Protein AF-A0A318CPH8-F1 (afdb_monomer)

pLDDT: mean 81.76, std 20.99, range [35.94, 98.69]

Nearest PDB structures (foldseek):
  6tsl-assembly1_AAA-2  TM=8.173E-01  e=3.163E-09  Marasmius oreades
  6tsm-assembly1_AAA-2  TM=8.062E-01  e=4.871E-09  Marasmius oreades
  5d61-assembly1_A  TM=7.830E-01  e=3.364E-09  Marasmius oreades
  6tsn-assembly1_AAA-2  TM=7.708E-01  e=4.306E-09  Marasmius oreades
  5mu9-assembly1_A-2  TM=7.830E-01  e=1.307E-08  Marasmius oreades

Structure (mmCIF, N/CA/C/O backbone):
data_AF-A0A318CPH8-F1
#
_entry.id   AF-A0A318CPH8-F1
#
loop_
_atom_site.group_PDB
_atom_site.id
_atom_site.type_symbol
_atom_site.label_atom_id
_atom_site.label_alt_id
_atom_site.label_comp_id
_atom_site.label_asym_id
_atom_site.label_entity_id
_atom_site.label_seq_id
_atom_site.pdbx_PDB_ins_code
_atom_site.Cartn_x
_atom_site.Cartn_y
_atom_site.Cartn_z
_atom_site.occupancy
_atom_site.B_iso_or_equiv
_atom_site.auth_seq_id
_atom_site.auth_comp_id
_atom_site.auth_asym_id
_atom_site.auth_atom_id
_atom_site.pdbx_PDB_model_num
ATOM 1 N N . MET A 1 1 ? 16.062 -58.816 35.565 1.00 40.16 1 MET A N 1
ATOM 2 C CA . MET A 1 1 ? 14.886 -57.955 35.322 1.00 40.16 1 MET A CA 1
ATOM 3 C C . MET A 1 1 ? 15.359 -56.512 35.365 1.00 40.16 1 MET A C 1
ATOM 5 O O . MET A 1 1 ? 15.573 -55.995 36.450 1.00 40.16 1 MET A O 1
ATOM 9 N N . GLY A 1 2 ? 15.644 -55.918 34.206 1.00 38.00 2 GLY A N 1
ATOM 10 C CA . GLY A 1 2 ? 16.004 -54.504 34.090 1.00 38.00 2 GLY A CA 1
ATOM 11 C C . GLY A 1 2 ? 14.856 -53.770 33.411 1.00 38.00 2 GLY A C 1
ATOM 12 O O . GLY A 1 2 ? 14.440 -54.177 32.331 1.00 38.00 2 GLY A O 1
ATOM 13 N N . ILE A 1 3 ? 14.311 -52.753 34.073 1.00 42.25 3 ILE A N 1
ATOM 14 C CA . ILE A 1 3 ? 13.263 -51.887 33.530 1.00 42.25 3 ILE A CA 1
ATOM 15 C C . ILE A 1 3 ? 13.966 -50.790 32.733 1.00 42.25 3 ILE A C 1
ATOM 17 O O . ILE A 1 3 ? 14.726 -50.006 33.297 1.00 42.25 3 ILE A O 1
ATOM 21 N N . THR A 1 4 ? 13.743 -50.755 31.423 1.00 37.50 4 THR A N 1
ATOM 22 C CA . THR A 1 4 ? 14.185 -49.663 30.550 1.00 37.50 4 THR A CA 1
ATOM 23 C C . THR A 1 4 ? 13.045 -48.656 30.450 1.00 37.50 4 THR A C 1
ATOM 25 O O . THR A 1 4 ? 11.956 -48.998 29.994 1.00 37.50 4 THR A O 1
ATOM 28 N N . ILE A 1 5 ? 13.278 -47.427 30.907 1.00 47.94 5 ILE A N 1
ATOM 29 C CA . ILE A 1 5 ? 12.357 -46.304 30.706 1.00 47.94 5 ILE A CA 1
ATOM 30 C C . ILE A 1 5 ? 12.687 -45.705 29.329 1.00 47.94 5 ILE A C 1
ATOM 32 O O . ILE A 1 5 ? 13.843 -45.327 29.124 1.00 47.94 5 ILE A O 1
ATOM 36 N N . PRO A 1 6 ? 11.741 -45.609 28.378 1.00 43.62 6 PRO A N 1
ATOM 37 C CA . PRO A 1 6 ? 11.983 -44.896 27.134 1.00 43.62 6 PRO A CA 1
ATOM 38 C C . PRO A 1 6 ? 12.004 -43.396 27.435 1.00 43.62 6 PRO A C 1
ATOM 40 O O . PRO A 1 6 ? 10.997 -42.828 27.856 1.00 43.62 6 PRO A O 1
ATOM 43 N N . GLY A 1 7 ? 13.160 -42.764 27.233 1.00 43.22 7 GLY A N 1
ATOM 44 C CA . GLY A 1 7 ? 13.257 -41.312 27.167 1.00 43.22 7 GLY A CA 1
ATOM 45 C C . GLY A 1 7 ? 12.422 -40.817 25.991 1.00 43.22 7 GLY A C 1
ATOM 46 O O . GLY A 1 7 ? 12.658 -41.203 24.848 1.00 43.22 7 GLY A O 1
ATOM 47 N N . SER A 1 8 ? 11.417 -39.998 26.285 1.00 48.25 8 SER A N 1
ATOM 48 C CA . SER A 1 8 ? 10.643 -39.256 25.300 1.00 48.25 8 SER A CA 1
ATOM 49 C C . SER A 1 8 ? 11.530 -38.168 24.703 1.00 48.25 8 SER A C 1
ATOM 51 O O . SER A 1 8 ? 11.545 -37.035 25.182 1.00 48.25 8 SER A O 1
ATOM 53 N N . ASP A 1 9 ? 12.279 -38.520 23.665 1.00 48.06 9 ASP A N 1
ATOM 54 C CA . ASP A 1 9 ? 12.999 -37.567 22.823 1.00 48.06 9 ASP A CA 1
ATOM 55 C C . ASP A 1 9 ? 12.022 -36.915 21.825 1.00 48.06 9 ASP A C 1
ATOM 57 O O . ASP A 1 9 ? 12.205 -36.926 20.612 1.00 48.06 9 ASP A O 1
ATOM 61 N N . ASP A 1 10 ? 10.927 -36.364 22.365 1.00 46.47 10 ASP A N 1
ATOM 62 C CA . ASP A 1 10 ? 9.975 -35.493 21.661 1.00 46.47 10 ASP A CA 1
ATOM 63 C C . ASP A 1 10 ? 10.518 -34.052 21.639 1.00 46.47 10 ASP A C 1
ATOM 65 O O . ASP A 1 10 ? 9.796 -33.058 21.733 1.00 46.47 10 ASP A O 1
ATOM 69 N N . SER A 1 11 ? 11.844 -33.938 21.512 1.00 43.16 11 SER A N 1
ATOM 70 C CA . SER A 1 11 ? 12.520 -32.750 21.024 1.00 43.16 11 SER A CA 1
ATOM 71 C C . SER A 1 11 ? 12.252 -32.694 19.523 1.00 43.16 11 SER A C 1
ATOM 73 O O . SER A 1 11 ? 13.087 -33.022 18.681 1.00 43.16 11 SER A O 1
ATOM 75 N N . ARG A 1 12 ? 11.003 -32.341 19.185 1.00 47.44 12 ARG A N 1
ATOM 76 C CA . ARG A 1 12 ? 10.571 -31.969 17.840 1.00 47.44 12 ARG A CA 1
ATOM 77 C C . ARG A 1 12 ? 11.673 -31.129 17.219 1.00 47.44 12 ARG A C 1
ATOM 79 O O . ARG A 1 12 ? 11.818 -29.952 17.541 1.00 47.44 12 ARG A O 1
ATOM 86 N N . ARG A 1 13 ? 12.442 -31.772 16.339 1.00 47.66 13 ARG A N 1
ATOM 87 C CA . ARG A 1 13 ? 13.280 -31.139 15.335 1.00 47.66 13 ARG A CA 1
ATOM 88 C C . ARG A 1 13 ? 12.365 -30.181 14.588 1.00 47.66 13 ARG A C 1
ATOM 90 O O . ARG A 1 13 ? 11.707 -30.564 13.625 1.00 47.66 13 ARG A O 1
ATOM 97 N N . MET A 1 14 ? 12.296 -28.943 15.062 1.00 45.16 14 MET A N 1
ATOM 98 C CA . MET A 1 14 ? 12.085 -27.812 14.186 1.00 45.16 14 MET A CA 1
ATOM 99 C C . MET A 1 14 ? 13.285 -27.885 13.256 1.00 45.16 14 MET A C 1
ATOM 101 O O . MET A 1 14 ? 14.389 -27.499 13.626 1.00 45.16 14 MET A O 1
ATOM 105 N N . MET A 1 15 ? 13.110 -28.564 12.121 1.00 47.41 15 MET A N 1
ATOM 106 C CA . MET A 1 15 ? 14.025 -28.397 11.010 1.00 47.41 15 MET A CA 1
ATOM 107 C C . MET A 1 15 ? 14.016 -26.898 10.760 1.00 47.41 15 MET A C 1
ATOM 109 O O . MET A 1 15 ? 12.981 -26.349 10.385 1.00 47.41 15 MET A O 1
ATOM 113 N N . GLU A 1 16 ? 15.115 -26.238 11.112 1.00 52.62 16 GLU A N 1
ATOM 114 C CA . GLU A 1 16 ? 15.390 -24.882 10.675 1.00 52.62 16 GLU A CA 1
ATOM 115 C C . GLU A 1 16 ? 15.327 -24.954 9.150 1.00 52.62 16 GLU A C 1
ATOM 117 O O . GLU A 1 16 ? 16.231 -25.486 8.508 1.00 52.62 16 GLU A O 1
ATOM 122 N N . GLU A 1 17 ? 14.186 -24.569 8.571 1.00 53.69 17 GLU A N 1
ATOM 123 C CA . GLU A 1 17 ? 14.088 -24.415 7.129 1.00 53.69 17 GLU A CA 1
ATOM 124 C C . GLU A 1 17 ? 15.110 -23.343 6.770 1.00 53.69 17 GLU A C 1
ATOM 126 O O . GLU A 1 17 ? 14.954 -22.174 7.131 1.00 53.69 17 GLU A O 1
ATOM 131 N N . GLU A 1 18 ? 16.207 -23.769 6.141 1.00 46.84 18 GLU A N 1
ATOM 132 C CA . GLU A 1 18 ? 17.256 -22.867 5.692 1.00 46.84 18 GLU A CA 1
ATOM 133 C C . GLU A 1 18 ? 16.620 -21.731 4.887 1.00 46.84 18 GLU A C 1
ATOM 135 O O . GLU A 1 18 ? 15.760 -21.955 4.027 1.00 46.84 18 GLU A O 1
ATOM 140 N N . ALA A 1 19 ? 17.033 -20.498 5.183 1.00 40.12 19 ALA A N 1
ATOM 141 C CA . ALA A 1 19 ? 16.510 -19.320 4.514 1.00 40.12 19 ALA A CA 1
ATOM 142 C C . ALA A 1 19 ? 16.684 -19.465 2.994 1.00 40.12 19 ALA A C 1
ATOM 144 O O . ALA A 1 19 ? 17.796 -19.472 2.463 1.00 40.12 19 ALA A O 1
ATOM 145 N N . LYS A 1 20 ? 15.566 -19.586 2.275 1.00 47.75 20 LYS A N 1
ATOM 146 C CA . LYS A 1 20 ? 15.581 -19.741 0.823 1.00 47.75 20 LYS A CA 1
ATOM 147 C C . LYS A 1 20 ? 15.713 -18.373 0.162 1.00 47.75 20 LYS A C 1
ATOM 149 O O . LYS A 1 20 ? 14.723 -17.674 -0.044 1.00 47.75 20 LYS A O 1
ATOM 154 N N . VAL A 1 21 ? 16.937 -18.000 -0.202 1.00 42.06 21 VAL A N 1
ATOM 155 C CA . VAL A 1 21 ? 17.200 -16.786 -0.985 1.00 42.06 21 VAL A CA 1
ATOM 156 C C . VAL A 1 21 ? 16.918 -17.077 -2.460 1.00 42.06 21 VAL A C 1
ATOM 158 O O . VAL A 1 21 ? 17.623 -17.854 -3.101 1.00 42.06 21 VAL A O 1
ATOM 161 N N . ILE A 1 22 ? 15.862 -16.475 -3.010 1.00 50.66 22 ILE A N 1
ATOM 162 C CA . ILE A 1 22 ? 15.524 -16.566 -4.437 1.00 50.66 22 ILE A CA 1
ATOM 163 C C . ILE A 1 22 ? 15.933 -15.251 -5.103 1.00 50.66 22 ILE A C 1
ATOM 165 O O . ILE A 1 22 ? 15.226 -14.255 -4.985 1.00 50.66 22 ILE A O 1
ATOM 169 N N . ILE A 1 23 ? 17.057 -15.252 -5.825 1.00 42.00 23 ILE A N 1
ATOM 170 C CA . ILE A 1 23 ? 17.510 -14.101 -6.618 1.00 42.00 23 ILE A CA 1
ATOM 171 C C . ILE A 1 23 ? 16.906 -14.228 -8.020 1.00 42.00 23 ILE A C 1
ATOM 173 O O . ILE A 1 23 ? 17.276 -15.118 -8.786 1.00 42.00 23 ILE A O 1
ATOM 177 N N . ARG A 1 24 ? 15.938 -13.368 -8.355 1.00 40.91 24 ARG A N 1
ATOM 178 C CA . ARG A 1 24 ? 15.411 -13.241 -9.722 1.00 40.91 24 ARG A CA 1
ATOM 179 C C . ARG A 1 24 ? 16.132 -12.098 -10.427 1.00 40.91 24 ARG A C 1
ATOM 181 O O . ARG A 1 24 ? 15.975 -10.948 -10.041 1.00 40.91 24 ARG A O 1
ATOM 188 N N . ASP A 1 25 ? 16.881 -12.425 -11.473 1.00 37.09 25 ASP A N 1
ATOM 189 C CA . ASP A 1 25 ? 17.531 -11.442 -12.340 1.00 37.09 25 ASP A CA 1
ATOM 190 C C . ASP A 1 25 ? 16.459 -10.742 -13.200 1.00 37.09 25 ASP A C 1
ATOM 192 O O . ASP A 1 25 ? 15.875 -11.352 -14.101 1.00 37.09 25 ASP A O 1
ATOM 196 N N . ARG A 1 26 ? 16.120 -9.486 -12.880 1.00 47.84 26 ARG A N 1
ATOM 197 C CA . ARG A 1 26 ? 15.231 -8.652 -13.703 1.00 47.84 26 ARG A CA 1
ATOM 198 C C . ARG A 1 26 ? 16.053 -7.639 -14.483 1.00 47.84 26 ARG A C 1
ATOM 200 O O . ARG A 1 26 ? 16.538 -6.662 -13.929 1.00 47.84 26 ARG A O 1
ATOM 207 N N . ARG A 1 27 ? 16.122 -7.828 -15.800 1.00 35.94 27 ARG A N 1
ATOM 208 C CA . ARG A 1 27 ? 16.434 -6.755 -16.750 1.00 35.94 27 ARG A CA 1
ATOM 209 C C . ARG A 1 27 ? 15.118 -6.237 -17.325 1.00 35.94 27 ARG A C 1
ATOM 211 O O 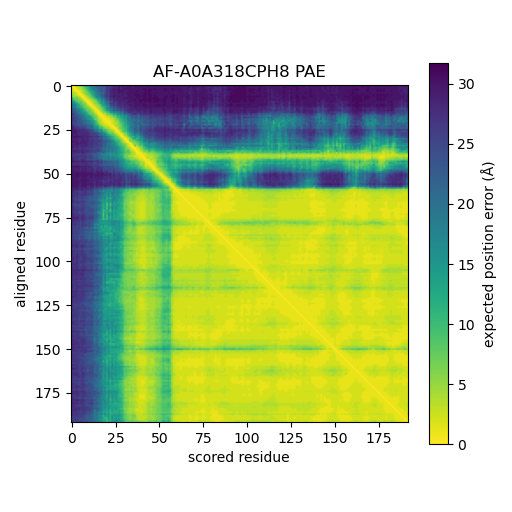. ARG A 1 27 ? 14.471 -6.966 -18.070 1.00 35.94 27 ARG A O 1
ATOM 218 N N . GLY A 1 28 ? 14.723 -5.004 -17.010 1.00 38.25 28 GLY A N 1
ATOM 219 C CA . GLY A 1 28 ? 13.586 -4.367 -17.680 1.00 38.25 28 GLY A CA 1
ATOM 220 C C . GLY A 1 28 ? 13.118 -3.058 -17.045 1.00 38.25 28 GLY A C 1
ATOM 221 O O . GLY A 1 28 ? 12.819 -3.048 -15.864 1.00 38.25 28 GLY A O 1
ATOM 222 N N . SER A 1 29 ? 13.061 -2.012 -17.883 1.00 39.16 29 SER A N 1
ATOM 223 C CA . SER A 1 29 ? 12.259 -0.771 -17.833 1.00 39.16 29 SER A CA 1
ATOM 224 C C . SER A 1 29 ? 11.975 -0.096 -16.479 1.00 39.16 29 SER A C 1
ATOM 226 O O . SER A 1 29 ? 11.309 -0.648 -15.614 1.00 39.16 29 SER A O 1
ATOM 228 N N . THR A 1 30 ? 12.353 1.183 -16.385 1.00 41.78 30 THR A N 1
ATOM 229 C CA . THR A 1 30 ? 12.055 2.125 -15.287 1.00 41.78 30 THR A CA 1
ATOM 230 C C . THR A 1 30 ? 10.614 2.646 -15.274 1.00 41.78 30 THR A C 1
ATOM 232 O O . THR A 1 30 ? 10.242 3.393 -14.377 1.00 41.78 30 THR A O 1
ATOM 235 N N . ALA A 1 31 ? 9.806 2.320 -16.283 1.00 46.75 31 ALA A N 1
ATOM 236 C CA . ALA A 1 31 ? 8.372 2.565 -16.230 1.00 46.75 31 ALA A CA 1
ATOM 237 C C . ALA A 1 31 ? 7.726 1.395 -15.495 1.00 46.75 31 ALA A C 1
ATOM 239 O O . ALA A 1 31 ? 7.930 0.250 -15.906 1.00 46.75 31 ALA A O 1
ATOM 240 N N . ILE A 1 32 ? 6.941 1.680 -14.452 1.00 52.59 32 ILE A N 1
ATOM 241 C CA . ILE A 1 32 ? 6.065 0.687 -13.829 1.00 52.59 32 ILE A CA 1
ATOM 242 C C . ILE A 1 32 ? 5.305 0.002 -14.976 1.00 52.59 32 ILE A C 1
ATOM 244 O O . ILE A 1 32 ? 4.582 0.684 -15.706 1.00 52.59 32 ILE A O 1
ATOM 248 N N . PRO A 1 33 ? 5.436 -1.318 -15.177 1.00 55.78 33 PRO A N 1
ATOM 249 C CA . PRO A 1 33 ? 4.700 -2.043 -16.213 1.00 55.78 33 PRO A CA 1
ATOM 250 C C . PRO A 1 33 ? 3.213 -2.204 -15.844 1.00 55.78 33 PRO A C 1
ATOM 252 O O . PRO A 1 33 ? 2.545 -3.132 -16.282 1.00 55.78 33 PRO A O 1
ATOM 255 N N . MET A 1 34 ? 2.674 -1.308 -15.015 1.00 59.25 34 MET A N 1
ATOM 256 C CA . MET A 1 34 ? 1.246 -1.183 -14.802 1.00 59.25 34 MET A CA 1
ATOM 257 C C . MET A 1 34 ? 0.682 -0.493 -16.034 1.00 59.25 34 MET A C 1
ATOM 259 O O . MET A 1 34 ? 0.719 0.732 -16.161 1.00 59.25 34 MET A O 1
ATOM 263 N N . GLN A 1 35 ? 0.172 -1.286 -16.973 1.00 58.31 35 GLN A N 1
ATOM 264 C CA . GLN A 1 35 ? -0.650 -0.730 -18.035 1.00 58.31 35 GLN A CA 1
ATOM 265 C C . GLN A 1 35 ? -1.837 -0.030 -17.367 1.00 58.31 35 GLN A C 1
ATOM 267 O O . GLN A 1 35 ? -2.555 -0.654 -16.590 1.00 58.31 35 GLN A O 1
ATOM 272 N N . ALA A 1 36 ? -2.054 1.257 -17.647 1.00 60.16 36 ALA A N 1
ATOM 273 C CA . ALA A 1 36 ? -3.132 2.038 -17.026 1.00 60.16 36 ALA A CA 1
ATOM 274 C C . ALA A 1 36 ? -4.527 1.388 -17.186 1.00 60.16 36 ALA A C 1
ATOM 276 O O . ALA A 1 36 ? -5.425 1.648 -16.397 1.00 60.16 36 ALA A O 1
ATOM 277 N N . SER A 1 37 ? -4.700 0.509 -18.180 1.00 63.00 37 SER A N 1
ATOM 278 C CA . SER A 1 37 ? -5.900 -0.305 -18.411 1.00 63.00 37 SER A CA 1
ATOM 279 C C . SER A 1 37 ? -6.152 -1.396 -17.365 1.00 63.00 37 SER A C 1
ATOM 281 O O . SER A 1 37 ? -7.273 -1.891 -17.266 1.00 63.00 37 SER A O 1
ATOM 283 N N . GLU A 1 38 ? -5.138 -1.807 -16.607 1.00 78.50 38 GLU A N 1
ATOM 284 C CA . GLU A 1 38 ? -5.238 -2.870 -15.603 1.00 78.50 38 GLU A CA 1
ATOM 285 C C . GLU A 1 38 ? -5.496 -2.339 -14.194 1.00 78.50 38 GLU A C 1
ATOM 287 O O . GLU A 1 38 ? -5.628 -3.128 -13.257 1.00 78.50 38 GLU A O 1
ATOM 292 N N . VAL A 1 39 ? -5.563 -1.019 -14.037 1.00 82.06 39 VAL A N 1
ATOM 293 C CA . VAL A 1 39 ? -5.546 -0.349 -12.742 1.00 82.06 39 VAL A CA 1
ATOM 294 C C . VAL A 1 39 ? -6.801 0.491 -12.595 1.00 82.06 39 VAL A C 1
ATOM 296 O O . VAL A 1 39 ? -7.063 1.387 -13.392 1.00 82.06 39 VAL A O 1
ATOM 299 N N . GLU A 1 40 ? -7.570 0.224 -11.547 1.00 89.31 40 GLU A N 1
ATOM 300 C CA . GLU A 1 40 ? -8.635 1.128 -11.127 1.00 89.31 40 GLU A CA 1
ATOM 301 C C . GLU A 1 40 ? -8.048 2.100 -10.102 1.00 89.31 40 GLU A C 1
ATOM 303 O O . GLU A 1 40 ? -7.815 1.730 -8.947 1.00 89.31 40 GLU A O 1
ATOM 308 N N . PHE A 1 41 ? -7.757 3.324 -10.544 1.00 89.31 41 PHE A N 1
ATOM 309 C CA . PHE A 1 41 ? -7.267 4.379 -9.664 1.00 89.31 41 PHE A CA 1
ATOM 310 C C . PHE A 1 41 ? -8.345 4.809 -8.671 1.00 89.31 41 PHE A C 1
ATOM 312 O O . PHE A 1 41 ? -9.541 4.827 -8.968 1.00 89.31 41 PHE A O 1
ATOM 319 N N . VAL A 1 42 ? -7.896 5.158 -7.472 1.00 87.31 42 VAL A N 1
ATOM 320 C CA . VAL A 1 42 ? -8.736 5.756 -6.441 1.00 87.31 42 VAL A CA 1
ATOM 321 C C . VAL A 1 42 ? -9.121 7.161 -6.907 1.00 87.31 42 VAL A C 1
ATOM 323 O O . VAL A 1 42 ? -8.260 7.983 -7.198 1.00 87.31 42 VAL A O 1
ATOM 326 N N . ASP A 1 43 ? -10.423 7.419 -6.998 1.00 83.44 43 ASP A N 1
ATOM 327 C CA . ASP A 1 43 ? -10.979 8.713 -7.406 1.00 83.44 43 ASP A CA 1
ATOM 328 C C . ASP A 1 43 ? -10.827 9.750 -6.283 1.00 83.44 43 ASP A C 1
ATOM 330 O O . ASP A 1 43 ? -11.671 9.846 -5.393 1.00 83.44 43 ASP A O 1
ATOM 334 N N . GLU A 1 44 ? -9.722 10.492 -6.307 1.00 70.81 44 GLU A N 1
ATOM 335 C CA . GLU A 1 44 ? -9.303 11.420 -5.249 1.00 70.81 44 GLU A CA 1
ATOM 336 C C . GLU A 1 44 ? -10.368 12.483 -4.918 1.00 70.81 44 GLU A C 1
ATOM 338 O O . GLU A 1 44 ? -10.578 12.812 -3.747 1.00 70.81 44 GLU A O 1
ATOM 343 N N . GLU A 1 45 ? -11.105 12.965 -5.926 1.00 67.75 45 GLU A N 1
ATOM 344 C CA . GLU A 1 45 ? -12.146 13.987 -5.760 1.00 67.75 45 GLU A CA 1
ATOM 345 C C . GLU A 1 45 ? -13.327 13.485 -4.923 1.00 67.75 45 GLU A C 1
ATOM 347 O O . GLU A 1 45 ? -13.956 14.265 -4.207 1.00 67.75 45 GLU A O 1
ATOM 352 N N . LYS A 1 46 ? -13.614 12.179 -4.950 1.00 68.25 46 LYS A N 1
ATOM 353 C CA . LYS A 1 46 ? -14.686 11.597 -4.130 1.00 68.25 46 LYS A CA 1
ATOM 354 C C . LYS A 1 46 ? -14.320 11.501 -2.652 1.00 68.25 46 LYS A C 1
ATOM 356 O O . LYS A 1 46 ? -15.219 11.556 -1.819 1.00 68.25 46 LYS A O 1
ATOM 361 N N . PHE A 1 47 ? -13.035 11.387 -2.316 1.00 64.75 47 PHE A N 1
ATOM 362 C CA . PHE A 1 47 ? -12.585 11.196 -0.930 1.00 64.75 47 PHE A CA 1
ATOM 363 C C . PHE A 1 47 ? -12.255 12.508 -0.214 1.00 64.75 47 PHE A C 1
ATOM 365 O O . PHE A 1 47 ? -12.330 12.566 1.011 1.00 64.75 47 PHE A O 1
ATOM 372 N N . ALA A 1 48 ? -11.952 13.576 -0.958 1.00 58.88 48 ALA A N 1
ATOM 373 C CA . ALA A 1 48 ? -11.744 14.909 -0.393 1.00 58.88 48 ALA A CA 1
ATOM 374 C C . ALA A 1 48 ? -13.020 15.508 0.242 1.00 58.88 48 ALA A C 1
ATOM 376 O O . ALA A 1 48 ? -12.926 16.429 1.049 1.00 58.88 48 ALA A O 1
ATOM 377 N N . VAL A 1 49 ? -14.204 14.992 -0.114 1.00 55.03 49 VAL A N 1
ATOM 378 C CA . VAL A 1 49 ? -15.512 15.534 0.301 1.00 55.03 49 VAL A CA 1
ATOM 379 C C . VAL A 1 49 ? -16.079 14.843 1.552 1.00 55.03 49 VAL A C 1
ATOM 381 O O . VAL A 1 49 ? -16.924 15.425 2.226 1.00 55.03 49 VAL A O 1
ATOM 384 N N . GLU A 1 50 ? -15.591 13.657 1.937 1.00 56.31 50 G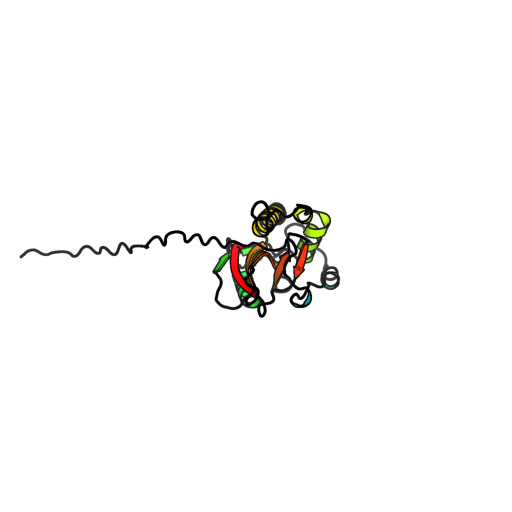LU A N 1
ATOM 385 C CA . GLU A 1 50 ? -16.036 12.931 3.148 1.00 56.31 50 GLU A CA 1
ATOM 386 C C . GLU A 1 50 ? -15.416 13.480 4.459 1.00 56.31 50 GLU A C 1
ATOM 388 O O . GLU A 1 50 ? -15.203 12.748 5.428 1.00 56.31 50 GLU A O 1
ATOM 393 N N . GLU A 1 51 ? -15.124 14.783 4.513 1.00 54.81 51 GLU A N 1
ATOM 394 C CA . GLU A 1 51 ? -14.752 15.483 5.745 1.00 54.81 51 GLU A CA 1
ATOM 395 C C . GLU A 1 51 ? -16.009 15.704 6.612 1.00 54.81 51 GLU A C 1
ATOM 397 O O . GLU A 1 51 ? -16.700 16.716 6.501 1.00 54.81 51 GLU A O 1
ATOM 402 N N . GLU A 1 52 ? -16.302 14.774 7.525 1.00 50.09 52 GLU A N 1
ATOM 403 C CA . GLU A 1 52 ? -17.111 15.092 8.706 1.00 50.09 52 GLU A CA 1
ATOM 404 C C . GLU A 1 52 ? -16.206 15.427 9.899 1.00 50.09 52 GLU A C 1
ATOM 406 O O . GLU A 1 52 ? -15.610 14.573 10.549 1.00 50.09 52 GLU A O 1
ATOM 411 N N . VAL A 1 53 ? -16.104 16.736 10.142 1.00 45.47 53 VAL A N 1
ATOM 412 C CA . VAL A 1 53 ? -16.262 17.402 11.442 1.00 45.47 53 VAL A CA 1
ATOM 413 C C . VAL A 1 53 ? -15.716 16.655 12.672 1.00 45.47 53 VAL A C 1
ATOM 415 O O . VAL A 1 53 ? -16.384 15.834 13.292 1.00 45.47 53 VAL A O 1
ATOM 418 N N . GLY A 1 54 ? -14.572 17.136 13.165 1.00 44.19 54 GLY A N 1
ATOM 419 C CA . GLY A 1 54 ? -14.388 17.294 14.610 1.00 44.19 54 GLY A CA 1
ATOM 420 C C . GLY A 1 54 ? -13.883 16.087 15.395 1.00 44.19 54 GLY A C 1
ATOM 421 O O . GLY A 1 54 ? -14.292 15.916 16.542 1.00 44.19 54 GLY A O 1
ATOM 422 N N . LEU A 1 55 ? -12.944 15.305 14.861 1.00 43.06 55 LEU A N 1
ATOM 423 C CA . LEU A 1 55 ? -12.109 14.480 15.735 1.00 43.06 55 LEU A CA 1
ATOM 424 C C . LEU A 1 55 ? -10.942 15.333 16.260 1.00 43.06 55 LEU A C 1
ATOM 426 O O . LEU A 1 55 ? -10.113 15.786 15.467 1.00 43.06 55 LEU A O 1
ATOM 430 N N . PRO A 1 56 ? -10.858 15.606 17.577 1.00 39.44 56 PRO A N 1
ATOM 431 C CA . PRO A 1 56 ? -9.669 16.226 18.137 1.00 39.44 56 PRO A CA 1
ATOM 432 C C . PRO A 1 56 ? -8.475 15.298 17.892 1.00 39.44 56 PRO A C 1
ATOM 434 O O . PRO A 1 56 ? -8.618 14.073 17.892 1.00 39.44 56 PRO A O 1
ATOM 437 N N . TYR A 1 57 ? -7.290 15.875 17.690 1.00 41.16 57 TYR A N 1
ATOM 438 C CA . TYR A 1 57 ? -6.037 15.118 17.673 1.00 41.16 57 TYR A CA 1
ATOM 439 C C . TYR A 1 57 ? -6.024 14.137 18.867 1.00 41.16 57 TYR A C 1
ATOM 441 O O . TYR A 1 57 ? -6.146 14.580 20.009 1.00 41.16 57 TYR A O 1
ATOM 449 N N . ALA A 1 58 ? -5.897 12.831 18.573 1.00 53.28 58 ALA A N 1
ATOM 450 C CA . ALA A 1 58 ? -6.072 11.654 19.452 1.00 53.28 58 ALA A CA 1
ATOM 451 C C . ALA A 1 58 ? -7.472 10.979 19.500 1.00 53.28 58 ALA A C 1
ATOM 453 O O . ALA A 1 58 ? -7.748 10.222 20.429 1.00 53.28 58 ALA A O 1
ATOM 454 N N . GLY A 1 59 ? -8.335 11.200 18.498 1.00 70.25 59 GLY A N 1
ATOM 455 C CA . GLY A 1 59 ? -9.669 10.582 18.361 1.00 70.25 59 GLY A CA 1
ATOM 456 C C . GLY A 1 59 ? -9.817 9.484 17.293 1.00 70.25 59 GLY A C 1
ATOM 457 O O . GLY A 1 59 ? -10.945 9.113 16.973 1.00 70.25 59 GLY A O 1
ATOM 458 N N . HIS A 1 60 ? -8.726 8.978 16.708 1.00 86.75 60 HIS A N 1
ATOM 459 C CA . HIS A 1 60 ? -8.793 7.918 15.692 1.00 86.75 60 HIS A CA 1
ATOM 460 C C . HIS A 1 60 ? -9.310 6.595 16.288 1.00 86.75 60 HIS A C 1
ATOM 462 O O . HIS A 1 60 ? -8.910 6.224 17.396 1.00 86.75 60 HIS A O 1
ATOM 468 N N . PRO A 1 61 ? -10.175 5.847 15.578 1.00 91.19 61 PRO A N 1
ATOM 469 C CA . PRO A 1 61 ? -10.669 4.570 16.072 1.00 91.19 61 PRO A CA 1
ATOM 470 C C . PRO A 1 61 ? -9.541 3.539 16.155 1.00 91.19 61 PRO A C 1
ATOM 472 O O . PRO A 1 61 ? -8.658 3.482 15.300 1.00 91.19 61 PRO A O 1
ATOM 475 N N . ASN A 1 62 ? -9.611 2.666 17.159 1.00 94.75 62 ASN A N 1
ATOM 476 C CA . ASN A 1 62 ? -8.771 1.477 17.208 1.00 94.75 62 ASN A CA 1
ATOM 477 C C . ASN A 1 62 ? -9.334 0.411 16.255 1.00 94.75 62 ASN A C 1
ATOM 479 O O . ASN A 1 62 ? -10.478 -0.020 16.407 1.00 94.75 62 ASN A O 1
ATOM 483 N N . VAL A 1 63 ? -8.531 -0.030 15.293 1.00 95.94 63 VAL A N 1
ATOM 484 C CA . VAL A 1 63 ? -8.871 -1.033 14.281 1.00 95.94 63 VAL A CA 1
ATOM 485 C C . VAL A 1 63 ? -8.270 -2.378 14.690 1.00 95.94 63 VAL A C 1
ATOM 487 O O . VAL A 1 63 ? -7.051 -2.535 14.648 1.00 95.94 63 VAL A O 1
ATOM 490 N N . PRO A 1 64 ? -9.079 -3.388 15.044 1.00 97.00 64 PRO A N 1
ATOM 491 C CA . PRO A 1 64 ? -8.570 -4.730 15.315 1.00 97.00 64 PRO A CA 1
ATOM 492 C C . PRO A 1 64 ? -7.861 -5.332 14.095 1.00 97.00 64 PRO A C 1
ATOM 494 O O . PRO A 1 64 ? -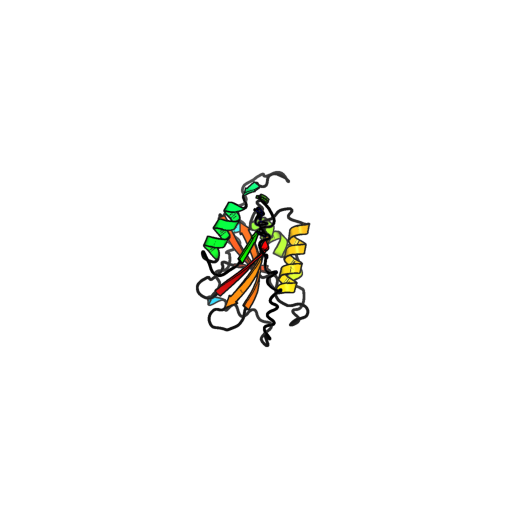8.349 -5.204 12.968 1.00 97.00 64 PRO A O 1
ATOM 497 N N . ASN A 1 65 ? -6.762 -6.061 14.306 1.00 97.31 65 ASN A N 1
ATOM 498 C CA . ASN A 1 65 ? -5.996 -6.661 13.208 1.00 97.31 65 ASN A CA 1
ATOM 499 C C . ASN A 1 65 ? -6.817 -7.634 12.341 1.00 97.31 65 ASN A C 1
ATOM 501 O O . ASN A 1 65 ? -6.529 -7.797 11.158 1.00 97.31 65 ASN A O 1
ATOM 505 N N . ILE A 1 66 ? -7.881 -8.234 12.885 1.00 97.88 66 ILE A N 1
ATOM 506 C CA . ILE A 1 66 ? -8.783 -9.114 12.139 1.00 97.88 66 ILE A CA 1
ATOM 507 C C . ILE A 1 66 ? -9.504 -8.372 11.006 1.00 97.88 66 ILE A C 1
ATOM 509 O O . ILE A 1 66 ? -9.746 -8.962 9.954 1.00 97.88 66 ILE A O 1
ATOM 513 N N . ASN A 1 67 ? -9.786 -7.076 11.171 1.00 97.94 67 ASN A N 1
ATOM 514 C CA . ASN A 1 67 ? -10.389 -6.258 10.118 1.00 97.94 67 ASN A CA 1
ATOM 515 C C . ASN A 1 67 ? -9.395 -6.066 8.969 1.00 97.94 67 ASN A C 1
ATOM 517 O O . ASN A 1 67 ? -9.732 -6.317 7.813 1.00 97.94 67 ASN A O 1
ATOM 521 N N . VAL A 1 68 ? -8.145 -5.737 9.306 1.00 98.31 68 VAL A N 1
ATOM 522 C CA . VAL A 1 68 ? -7.045 -5.610 8.341 1.00 98.31 68 VAL A CA 1
ATOM 523 C C . VAL A 1 68 ? -6.818 -6.940 7.613 1.00 98.31 68 VAL A C 1
ATOM 525 O O . VAL A 1 68 ? -6.804 -6.983 6.385 1.00 98.31 68 VAL A O 1
ATOM 528 N N . ALA A 1 69 ? -6.749 -8.056 8.344 1.00 98.31 69 ALA A N 1
ATOM 529 C CA . ALA A 1 69 ? -6.584 -9.392 7.773 1.00 98.31 69 ALA A CA 1
ATOM 530 C C . ALA A 1 69 ? -7.718 -9.767 6.802 1.00 98.31 69 ALA A C 1
ATOM 532 O O . ALA A 1 69 ? -7.469 -10.347 5.741 1.00 98.31 69 ALA A O 1
ATOM 533 N N . ASN A 1 70 ? -8.965 -9.440 7.147 1.00 98.25 70 ASN A N 1
ATOM 534 C CA . ASN A 1 70 ? -10.120 -9.693 6.288 1.00 98.25 70 ASN A CA 1
ATOM 535 C C . ASN A 1 70 ? -10.092 -8.821 5.027 1.00 98.25 70 ASN A C 1
ATOM 537 O O . ASN A 1 70 ? -10.391 -9.321 3.942 1.00 98.25 70 ASN A O 1
ATOM 541 N N . ALA A 1 71 ? -9.672 -7.560 5.139 1.00 98.19 71 ALA A N 1
ATOM 542 C CA . ALA A 1 71 ? -9.507 -6.676 3.992 1.00 98.19 71 ALA A CA 1
ATOM 543 C C . ALA A 1 71 ? -8.386 -7.148 3.050 1.00 98.19 71 ALA A C 1
ATOM 545 O O . ALA A 1 71 ? -8.583 -7.160 1.835 1.00 98.19 71 ALA A O 1
ATOM 546 N N . ILE A 1 72 ? -7.253 -7.621 3.587 1.00 98.31 72 ILE A N 1
ATOM 547 C CA . ILE A 1 72 ? -6.168 -8.245 2.805 1.00 98.31 72 ILE A CA 1
ATOM 548 C C . ILE A 1 72 ? -6.705 -9.449 2.020 1.00 98.31 72 ILE A C 1
ATOM 550 O O . ILE A 1 72 ? -6.483 -9.546 0.814 1.00 98.31 72 ILE A O 1
ATOM 554 N N . LYS A 1 73 ? -7.461 -10.344 2.672 1.00 97.88 73 LYS A N 1
ATOM 555 C CA . LYS A 1 73 ? -8.069 -11.510 2.004 1.00 97.88 73 LYS A CA 1
ATOM 556 C C . LYS A 1 73 ? -9.062 -11.105 0.914 1.00 97.88 73 LYS A C 1
ATOM 558 O O . LYS A 1 73 ? -9.091 -11.703 -0.161 1.00 97.88 73 LYS A O 1
ATOM 563 N N . ALA A 1 74 ? -9.872 -10.080 1.170 1.00 97.50 74 ALA A N 1
ATOM 564 C CA . ALA A 1 74 ? -10.821 -9.566 0.188 1.00 97.50 74 ALA A CA 1
ATOM 565 C C . ALA A 1 74 ? -10.111 -8.978 -1.046 1.00 97.50 74 ALA A C 1
ATOM 567 O O . ALA A 1 74 ? -10.545 -9.226 -2.176 1.00 97.50 74 ALA A O 1
ATOM 568 N N . ALA A 1 75 ? -9.009 -8.250 -0.835 1.00 96.94 75 ALA A N 1
ATOM 569 C CA . ALA A 1 75 ? -8.233 -7.611 -1.893 1.00 96.94 75 ALA A CA 1
ATOM 570 C C . ALA A 1 75 ? -7.422 -8.618 -2.725 1.00 96.94 75 ALA A C 1
ATOM 572 O O . ALA A 1 75 ? -7.484 -8.604 -3.955 1.00 96.94 75 ALA A O 1
ATOM 573 N N . PHE A 1 76 ? -6.692 -9.522 -2.070 1.00 96.56 76 PHE A N 1
ATOM 574 C CA . PHE A 1 76 ? -5.686 -10.363 -2.732 1.00 96.56 76 PHE A CA 1
ATOM 575 C C . PHE A 1 76 ? -6.127 -11.817 -2.950 1.00 96.56 76 PHE A C 1
ATOM 577 O O . PHE A 1 76 ? -5.468 -12.562 -3.677 1.00 96.56 76 PHE A O 1
ATOM 584 N N . GLY A 1 77 ? -7.262 -12.222 -2.375 1.00 94.94 77 GLY A N 1
ATOM 585 C CA . GLY A 1 77 ? -7.756 -13.599 -2.368 1.00 94.94 77 GLY A CA 1
ATOM 586 C C . GLY A 1 77 ? -7.471 -14.318 -1.047 1.00 94.94 77 GLY A C 1
ATOM 587 O O . GLY A 1 77 ? -6.858 -13.776 -0.141 1.00 94.94 77 GLY A O 1
ATOM 588 N N . ASN A 1 78 ? -7.927 -15.566 -0.917 1.00 93.69 78 ASN A N 1
ATOM 589 C CA . ASN A 1 78 ? -7.830 -16.304 0.353 1.00 93.69 78 ASN A CA 1
ATOM 590 C C . ASN A 1 78 ? -6.529 -17.105 0.527 1.00 93.69 78 ASN A C 1
ATOM 592 O O . ASN A 1 78 ? -6.287 -17.633 1.609 1.00 93.69 78 ASN A O 1
ATOM 596 N N . THR A 1 79 ? -5.734 -17.280 -0.533 1.00 92.12 79 THR A N 1
ATOM 597 C CA . THR A 1 79 ? -4.555 -18.162 -0.529 1.00 92.12 79 THR A CA 1
ATOM 598 C C . THR A 1 79 ? -3.470 -17.649 -1.472 1.00 92.12 79 THR A C 1
ATOM 600 O O . THR A 1 79 ? -3.721 -16.801 -2.327 1.00 92.12 79 THR A O 1
ATOM 603 N N . GLY A 1 80 ? -2.269 -18.224 -1.362 1.00 90.38 80 GLY A N 1
ATOM 604 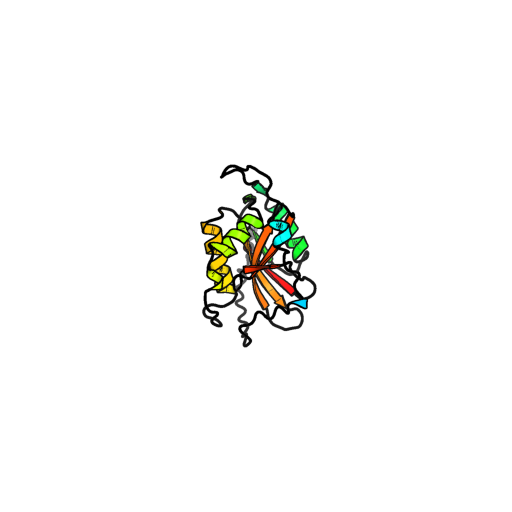C CA . GLY A 1 80 ? -1.213 -18.058 -2.358 1.00 90.38 80 GLY A CA 1
ATOM 605 C C . GLY A 1 80 ? -0.250 -16.898 -2.115 1.00 90.38 80 GLY A C 1
ATOM 606 O O . GLY A 1 80 ? 0.521 -16.618 -3.033 1.00 90.38 80 GLY A O 1
ATOM 607 N N . TYR A 1 81 ? -0.297 -16.300 -0.922 1.00 96.81 81 TYR A N 1
ATOM 608 C CA . TYR A 1 81 ? 0.615 -15.291 -0.378 1.00 96.81 81 TYR A CA 1
ATOM 609 C C . TYR A 1 81 ? 0.792 -15.511 1.135 1.00 96.81 81 TYR A C 1
ATOM 611 O O . TYR A 1 81 ? 0.001 -16.229 1.755 1.00 96.81 81 TYR A O 1
ATOM 619 N N . HIS A 1 82 ? 1.796 -14.864 1.724 1.00 97.56 82 HIS A N 1
ATOM 620 C CA . HIS A 1 82 ? 1.984 -14.785 3.174 1.00 97.56 82 HIS A CA 1
ATOM 621 C C . HIS A 1 82 ? 1.678 -13.367 3.659 1.00 97.56 82 HIS A C 1
ATOM 623 O O . HIS A 1 82 ? 2.091 -12.404 3.017 1.00 97.56 82 HIS A O 1
ATOM 629 N N . ALA A 1 83 ? 0.954 -13.235 4.771 1.00 97.75 83 ALA A N 1
ATOM 630 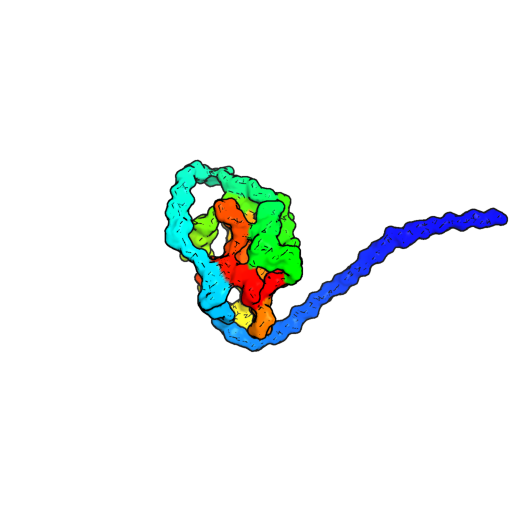C CA . ALA A 1 83 ? 0.687 -11.949 5.406 1.00 97.75 83 ALA A CA 1
ATOM 631 C C . ALA A 1 83 ? 1.175 -11.955 6.852 1.00 97.75 83 ALA A C 1
ATOM 633 O O . ALA A 1 83 ? 0.812 -12.845 7.623 1.00 97.75 83 ALA A O 1
ATOM 634 N N . TYR A 1 84 ? 1.960 -10.941 7.196 1.00 98.31 84 TYR A N 1
ATOM 635 C CA . TYR A 1 84 ? 2.490 -10.702 8.528 1.00 98.31 84 TYR A CA 1
ATOM 636 C C . TYR A 1 84 ? 1.924 -9.376 9.031 1.00 98.31 84 TYR A C 1
ATOM 638 O O . TYR A 1 84 ? 2.077 -8.353 8.371 1.00 98.31 84 TYR A O 1
ATOM 646 N N . LEU A 1 85 ? 1.230 -9.430 10.166 1.00 98.06 85 LEU A N 1
ATOM 647 C CA . LEU A 1 85 ? 0.659 -8.275 10.857 1.00 98.06 85 LEU A CA 1
ATOM 648 C C . LEU A 1 85 ? 1.456 -8.095 12.151 1.00 98.06 85 LEU A C 1
ATOM 650 O O . LEU A 1 85 ? 1.488 -9.026 12.960 1.00 98.06 85 LEU A O 1
ATOM 654 N N . SER A 1 86 ? 2.131 -6.959 12.325 1.00 96.88 86 SER A N 1
ATOM 655 C CA . SER A 1 86 ? 2.990 -6.696 13.487 1.00 96.88 86 SER A CA 1
ATOM 656 C C . SER A 1 86 ? 2.206 -6.537 14.785 1.00 96.88 86 SER A C 1
ATOM 658 O O . SER A 1 86 ? 2.704 -6.901 15.850 1.00 96.88 86 SER A O 1
ATOM 660 N N . ASP A 1 87 ? 0.977 -6.028 14.698 1.00 96.88 87 ASP A N 1
ATOM 661 C CA . ASP A 1 87 ? 0.215 -5.577 15.855 1.00 96.88 87 ASP A CA 1
ATOM 662 C C . ASP A 1 87 ? -1.140 -6.282 15.994 1.00 96.88 87 ASP A C 1
ATOM 664 O O . ASP A 1 87 ? -1.734 -6.821 15.053 1.00 96.88 87 ASP A O 1
ATOM 668 N N . SER A 1 88 ? -1.654 -6.285 17.226 1.00 97.06 88 SER A N 1
ATOM 669 C CA . SER A 1 88 ? -2.999 -6.796 17.529 1.00 97.06 88 SER A CA 1
ATOM 670 C C . SER A 1 88 ? -4.109 -5.815 17.126 1.00 97.06 88 SER A C 1
ATOM 672 O O . SER A 1 88 ? -5.245 -6.226 16.867 1.00 97.06 88 SER A O 1
ATOM 674 N N . SER A 1 89 ? -3.779 -4.526 17.018 1.00 96.75 89 SER A N 1
ATOM 675 C CA . SER A 1 89 ? -4.662 -3.472 16.528 1.00 96.75 89 SER A CA 1
ATOM 676 C C . SER A 1 89 ? -3.867 -2.274 16.003 1.00 96.75 89 SER A C 1
ATOM 678 O O . SER A 1 89 ? -2.693 -2.116 16.323 1.00 96.75 89 SER A O 1
ATOM 680 N N . TYR A 1 90 ? -4.528 -1.436 15.208 1.00 97.44 90 TYR A N 1
ATOM 681 C CA . TYR A 1 90 ? -3.943 -0.313 14.481 1.00 97.44 90 TYR A CA 1
ATOM 682 C C . TYR A 1 90 ? -4.771 0.967 14.674 1.00 97.44 90 TYR A C 1
ATOM 684 O O . TYR A 1 90 ? -5.980 0.913 14.890 1.00 97.44 90 TYR A O 1
ATOM 692 N N . THR A 1 91 ? -4.143 2.130 14.550 1.00 96.12 91 THR A N 1
ATOM 693 C CA . THR A 1 91 ? -4.796 3.443 14.547 1.00 96.12 91 THR A CA 1
ATOM 694 C C . THR A 1 91 ? -5.481 3.682 13.199 1.00 96.12 91 THR A C 1
ATOM 696 O O . THR A 1 91 ? -4.833 3.676 12.151 1.00 96.12 91 THR A O 1
ATOM 699 N N . GLY A 1 92 ? -6.795 3.907 13.206 1.00 94.62 92 GLY A N 1
ATOM 700 C CA . GLY A 1 92 ? -7.589 4.143 12.001 1.00 94.62 92 GLY A CA 1
ATOM 701 C C . GLY A 1 92 ? -7.436 5.561 11.457 1.00 94.62 92 GLY A C 1
ATOM 702 O O . GLY A 1 92 ? -8.298 6.401 11.697 1.00 94.62 92 GLY A O 1
ATOM 703 N N . TYR A 1 93 ? -6.364 5.820 10.711 1.00 93.62 93 TYR A N 1
ATOM 704 C CA . TYR A 1 93 ? -6.232 7.032 9.895 1.00 93.62 93 TYR A CA 1
ATOM 705 C C . TYR A 1 93 ? -7.137 6.965 8.662 1.00 93.62 93 TYR A C 1
ATOM 707 O O . TYR A 1 93 ? -7.500 5.883 8.200 1.00 93.62 93 TYR A O 1
ATOM 715 N N . THR A 1 94 ? -7.548 8.118 8.152 1.00 91.94 94 THR A N 1
ATOM 716 C CA . THR A 1 94 ? -8.387 8.233 6.954 1.00 91.94 94 THR A CA 1
ATOM 717 C C . THR A 1 94 ? -7.548 8.146 5.684 1.00 91.94 94 THR A C 1
ATOM 719 O O . THR A 1 94 ? -6.350 8.438 5.674 1.00 91.94 94 THR A O 1
ATOM 722 N N . LEU A 1 95 ? -8.193 7.775 4.576 1.00 91.56 95 LEU A N 1
ATOM 723 C CA . LEU A 1 95 ? -7.535 7.775 3.269 1.00 91.56 95 LEU A CA 1
ATOM 724 C C . LEU A 1 95 ? -7.132 9.195 2.837 1.00 91.56 95 LEU A C 1
ATOM 726 O O . LEU A 1 95 ? -6.077 9.374 2.238 1.00 91.56 95 LEU A O 1
ATOM 730 N N . ASN A 1 96 ? -7.934 10.203 3.194 1.00 89.94 96 ASN A N 1
ATOM 731 C CA . ASN A 1 96 ? -7.644 11.606 2.903 1.00 89.94 96 ASN A CA 1
ATOM 732 C C . ASN A 1 96 ? -6.412 12.118 3.672 1.00 89.94 96 ASN A C 1
ATOM 734 O O . ASN A 1 96 ? -5.574 12.802 3.093 1.00 89.94 96 ASN A O 1
ATOM 738 N N . GLU A 1 97 ? -6.255 11.765 4.955 1.00 92.00 97 GLU A N 1
ATOM 739 C CA . GLU A 1 97 ? -5.047 12.110 5.724 1.00 92.00 97 GLU A CA 1
ATOM 740 C C . GLU A 1 97 ? -3.782 11.558 5.058 1.00 92.00 97 GLU A C 1
ATOM 742 O O . GLU A 1 97 ? -2.807 12.293 4.885 1.00 92.00 97 GLU A O 1
ATOM 747 N N . LEU A 1 98 ? -3.818 10.287 4.641 1.00 94.44 98 LEU A N 1
ATOM 748 C CA . LEU A 1 98 ? -2.715 9.661 3.919 1.00 94.44 98 LEU A CA 1
ATOM 749 C C . LEU A 1 98 ? -2.454 10.364 2.579 1.00 94.44 98 LEU A C 1
ATOM 751 O O . LEU A 1 98 ? -1.315 10.731 2.303 1.00 94.44 98 LEU A O 1
ATOM 755 N N . TRP A 1 99 ? -3.496 10.598 1.776 1.00 92.50 99 TRP A N 1
ATOM 756 C CA . TRP A 1 99 ? -3.381 11.271 0.479 1.00 92.50 99 TRP A CA 1
ATOM 757 C C . TRP A 1 99 ? -2.741 12.655 0.600 1.00 92.50 99 TRP A C 1
ATOM 759 O O . TRP A 1 99 ? -1.774 12.952 -0.098 1.00 92.50 99 TRP A O 1
ATOM 769 N N . ARG A 1 100 ? -3.222 13.487 1.532 1.00 91.56 100 ARG A N 1
ATOM 770 C CA . ARG A 1 100 ? -2.667 14.830 1.759 1.00 91.56 100 ARG A CA 1
ATOM 771 C C . ARG A 1 100 ? -1.201 14.765 2.166 1.00 91.56 100 ARG A C 1
ATOM 773 O O . ARG A 1 100 ? -0.416 15.602 1.732 1.00 91.56 100 ARG A O 1
ATOM 780 N N . TYR A 1 101 ? -0.830 13.799 3.002 1.00 94.75 101 TYR A N 1
ATOM 781 C CA . TYR A 1 101 ? 0.561 13.648 3.402 1.00 94.75 101 TYR A CA 1
ATOM 782 C C . TYR A 1 101 ? 1.454 13.265 2.224 1.00 94.75 101 TYR A C 1
ATOM 784 O O . TYR A 1 101 ? 2.468 13.930 2.026 1.00 94.75 101 TYR A O 1
ATOM 792 N N . LEU A 1 102 ? 1.041 12.279 1.418 1.00 93.31 102 LEU A N 1
ATOM 793 C CA . LEU A 1 102 ? 1.755 11.884 0.201 1.00 93.31 102 LEU A CA 1
ATOM 794 C C . LEU A 1 102 ? 1.969 13.095 -0.718 1.00 93.31 102 LEU A C 1
ATOM 796 O O . LEU A 1 102 ? 3.098 13.455 -1.004 1.00 93.31 102 LEU A O 1
ATOM 800 N N . LYS A 1 103 ? 0.901 13.830 -1.055 1.00 88.81 103 LYS A N 1
ATOM 801 C CA . LYS A 1 103 ? 0.982 14.937 -2.025 1.00 88.81 103 LYS A CA 1
ATOM 802 C C . LYS A 1 103 ? 1.738 16.178 -1.551 1.00 88.81 103 LYS A C 1
ATOM 804 O O . LYS A 1 103 ? 2.215 16.945 -2.385 1.00 88.81 103 LYS A O 1
ATOM 809 N N . TYR A 1 104 ? 1.767 16.453 -0.246 1.00 89.94 104 TYR A N 1
ATOM 810 C CA . TYR A 1 104 ? 2.214 17.760 0.256 1.00 89.94 104 TYR A CA 1
ATOM 811 C C . TYR A 1 104 ? 3.367 17.709 1.257 1.00 89.94 104 TYR A C 1
ATOM 813 O O . TYR A 1 104 ? 3.861 18.763 1.655 1.00 89.94 104 TYR A O 1
ATOM 821 N N . SER A 1 105 ? 3.763 16.538 1.745 1.00 92.56 105 SER A N 1
ATOM 822 C CA . SER A 1 105 ? 4.748 16.421 2.833 1.00 92.56 105 SER A CA 1
ATOM 823 C C . SER A 1 105 ? 5.740 15.283 2.644 1.00 92.56 105 SER A C 1
ATOM 825 O O . SER A 1 105 ? 6.845 15.347 3.179 1.00 92.56 105 SER A O 1
ATOM 827 N N . GLU A 1 106 ? 5.337 14.247 1.924 1.00 93.38 106 GLU A N 1
ATOM 828 C CA . GLU A 1 106 ? 6.177 13.136 1.514 1.00 93.38 106 GLU A CA 1
ATOM 829 C C . GLU A 1 106 ? 6.844 13.467 0.164 1.00 93.38 106 GLU A C 1
ATOM 831 O O . GLU A 1 106 ? 6.283 14.214 -0.634 1.00 93.38 106 GLU A O 1
ATOM 836 N N . HIS A 1 107 ? 8.088 13.021 -0.039 1.00 92.94 107 HIS A N 1
ATOM 837 C CA . HIS A 1 107 ? 8.910 13.374 -1.212 1.00 92.94 107 HIS A CA 1
ATOM 838 C C . HIS A 1 107 ? 9.677 12.167 -1.777 1.00 92.94 107 HIS A C 1
ATOM 840 O O . HIS A 1 107 ? 10.712 12.330 -2.431 1.00 92.94 107 HIS A O 1
ATOM 846 N N . THR A 1 108 ? 9.241 10.947 -1.458 1.00 92.38 108 THR A N 1
ATOM 847 C CA . THR A 1 108 ? 9.859 9.705 -1.938 1.00 92.38 108 THR A CA 1
ATOM 848 C C . THR A 1 108 ? 9.730 9.590 -3.460 1.00 92.38 108 THR A C 1
ATOM 850 O O . THR A 1 108 ? 10.666 9.130 -4.112 1.00 92.38 108 THR A O 1
ATOM 853 N N . ASP A 1 109 ? 8.645 10.111 -4.034 1.00 89.00 109 ASP A N 1
ATOM 854 C CA . ASP A 1 109 ? 8.387 10.214 -5.476 1.00 89.00 109 ASP A CA 1
ATOM 855 C C . ASP A 1 109 ? 9.442 11.041 -6.243 1.00 89.00 109 ASP A C 1
ATOM 857 O O . ASP A 1 109 ? 9.663 10.831 -7.437 1.00 89.00 109 ASP A O 1
ATOM 861 N N . LEU A 1 110 ? 10.146 11.954 -5.564 1.00 89.94 110 LEU A N 1
ATOM 862 C CA . LEU A 1 110 ? 11.193 12.788 -6.166 1.00 89.94 110 LEU A CA 1
ATOM 863 C C . LEU A 1 110 ? 12.551 12.077 -6.290 1.00 89.94 110 LEU A C 1
ATOM 865 O O . LEU A 1 110 ? 13.475 12.616 -6.913 1.00 89.94 110 LEU A O 1
ATOM 869 N N . ILE A 1 111 ? 12.717 10.898 -5.683 1.00 88.19 111 ILE A N 1
ATOM 870 C CA . ILE A 1 111 ? 13.975 10.147 -5.719 1.00 88.19 111 ILE A CA 1
ATOM 871 C C . ILE A 1 111 ? 14.105 9.440 -7.081 1.00 88.19 111 ILE A C 1
ATOM 873 O O . ILE A 1 111 ? 13.156 8.812 -7.544 1.00 88.19 111 ILE A O 1
ATOM 877 N N . PRO A 1 112 ? 15.265 9.500 -7.764 1.00 85.56 112 PRO A N 1
ATOM 878 C CA . PRO A 1 112 ? 15.439 8.798 -9.029 1.00 85.56 112 PRO A CA 1
ATOM 879 C C . PRO A 1 112 ? 15.540 7.282 -8.826 1.00 85.56 112 PRO A C 1
ATOM 881 O O . PRO A 1 112 ? 16.331 6.798 -8.017 1.00 85.56 112 PRO A O 1
ATOM 884 N N . TYR A 1 113 ? 14.804 6.533 -9.646 1.00 89.31 113 TYR A N 1
ATOM 885 C CA . TYR A 1 113 ? 14.927 5.080 -9.720 1.00 89.31 113 TYR A CA 1
ATOM 886 C C . TYR A 1 113 ? 16.318 4.652 -10.205 1.00 89.31 113 TYR A C 1
ATOM 888 O O . TYR A 1 113 ? 16.811 5.121 -11.236 1.00 89.31 113 TYR A O 1
ATOM 896 N N . MET A 1 114 ? 16.916 3.688 -9.504 1.00 86.75 114 MET A N 1
ATOM 897 C CA . MET A 1 114 ? 18.178 3.053 -9.872 1.00 86.75 114 MET A CA 1
ATOM 898 C C . MET A 1 114 ? 18.066 1.540 -9.691 1.00 86.75 114 MET A C 1
ATOM 900 O O . MET A 1 114 ? 18.041 1.045 -8.570 1.00 86.75 114 MET A O 1
ATOM 904 N N . SER A 1 115 ? 18.040 0.794 -10.797 1.00 88.38 115 SER A N 1
ATOM 905 C CA . SER A 1 115 ? 17.920 -0.673 -10.787 1.00 88.38 115 SER A CA 1
ATOM 906 C C . SER A 1 115 ? 18.865 -1.321 -9.765 1.00 88.38 115 SER A C 1
ATOM 908 O O . SER A 1 115 ? 20.072 -1.094 -9.843 1.00 88.38 115 SER A O 1
ATOM 910 N N . GLN A 1 116 ? 18.327 -2.156 -8.865 1.00 87.75 116 GLN A N 1
ATOM 911 C CA . GLN A 1 116 ? 19.043 -2.895 -7.808 1.00 87.75 116 GLN A CA 1
ATOM 912 C C . GLN A 1 116 ? 19.741 -2.056 -6.721 1.00 87.75 116 GLN A C 1
ATOM 914 O O . GLN A 1 116 ? 20.332 -2.633 -5.811 1.00 87.75 116 GLN A O 1
ATOM 919 N N . ILE A 1 117 ? 19.741 -0.726 -6.825 1.00 91.19 117 ILE A N 1
ATOM 920 C CA . ILE A 1 117 ? 20.390 0.179 -5.858 1.00 91.19 117 ILE A CA 1
ATOM 921 C C . ILE A 1 117 ? 19.342 0.973 -5.080 1.00 91.19 117 ILE A C 1
ATOM 923 O O . ILE A 1 117 ? 19.511 1.232 -3.893 1.00 91.19 117 ILE A O 1
ATOM 927 N N . PHE A 1 118 ? 18.326 1.435 -5.800 1.00 89.19 118 PHE A N 1
ATOM 928 C CA . PHE A 1 118 ? 17.174 2.144 -5.284 1.00 89.19 118 PHE A CA 1
ATOM 929 C C . PHE A 1 118 ? 15.997 1.848 -6.216 1.00 89.19 118 PHE A C 1
ATOM 931 O O . PHE A 1 118 ? 15.664 2.638 -7.109 1.00 89.19 118 PHE A O 1
ATOM 938 N N . ASP A 1 119 ? 15.464 0.635 -6.096 1.00 92.12 119 ASP A N 1
ATOM 939 C CA . ASP A 1 119 ? 14.362 0.151 -6.920 1.00 92.12 119 ASP A CA 1
ATOM 940 C C . ASP A 1 119 ? 13.072 -0.033 -6.104 1.00 92.12 119 ASP A C 1
ATOM 942 O O . ASP A 1 119 ? 12.919 0.536 -5.026 1.00 92.12 119 ASP A O 1
ATOM 946 N N . CYS A 1 120 ? 12.077 -0.721 -6.662 1.00 94.56 120 CYS A N 1
ATOM 947 C CA . CYS A 1 120 ? 10.725 -0.776 -6.116 1.00 94.56 120 CYS A CA 1
ATOM 948 C C . CYS A 1 120 ? 10.645 -1.108 -4.617 1.00 94.56 120 CYS A C 1
ATOM 950 O O . CYS A 1 120 ? 9.826 -0.504 -3.922 1.00 94.56 120 CYS A O 1
ATOM 952 N N . ASP A 1 121 ? 11.473 -2.022 -4.099 1.00 96.38 121 ASP A N 1
ATOM 953 C CA . ASP A 1 121 ? 11.419 -2.349 -2.673 1.00 96.38 121 ASP A CA 1
ATOM 954 C C . ASP A 1 121 ? 12.079 -1.291 -1.785 1.00 96.38 121 ASP A C 1
ATOM 956 O O . ASP A 1 121 ? 11.583 -1.057 -0.682 1.00 96.38 121 ASP A O 1
ATOM 960 N N . ASP A 1 122 ? 13.096 -0.581 -2.275 1.00 97.75 122 ASP A N 1
ATOM 961 C CA . ASP A 1 122 ? 13.701 0.547 -1.562 1.00 97.75 122 ASP A CA 1
ATOM 962 C C . ASP A 1 122 ? 12.714 1.713 -1.430 1.00 97.75 122 ASP A C 1
ATOM 964 O O . ASP A 1 122 ? 12.525 2.244 -0.332 1.00 97.75 122 ASP A O 1
ATOM 968 N N . PHE A 1 123 ? 12.012 2.069 -2.515 1.00 97.12 123 PHE A N 1
ATOM 969 C CA . PHE A 1 123 ? 10.948 3.082 -2.473 1.00 97.12 123 PHE A CA 1
ATOM 970 C C . PHE A 1 123 ? 9.872 2.710 -1.444 1.00 97.12 123 PHE A C 1
ATOM 972 O O . PHE A 1 123 ? 9.483 3.543 -0.623 1.00 97.12 123 PHE A O 1
ATOM 979 N N . ALA A 1 124 ? 9.423 1.449 -1.443 1.00 98.12 124 ALA A N 1
ATOM 980 C CA . ALA A 1 124 ? 8.391 0.996 -0.517 1.00 98.12 124 ALA A CA 1
ATOM 981 C C . ALA A 1 124 ? 8.847 1.047 0.953 1.00 98.12 124 ALA A C 1
ATOM 983 O O . ALA A 1 124 ? 8.068 1.422 1.836 1.00 98.12 124 ALA A O 1
ATOM 984 N N . GLN A 1 125 ? 10.112 0.713 1.224 1.00 98.19 125 GLN A N 1
ATOM 985 C CA . GLN A 1 125 ? 10.699 0.787 2.564 1.00 98.19 125 GLN A CA 1
ATOM 986 C C . GLN A 1 125 ? 10.868 2.233 3.044 1.00 98.19 125 GLN A C 1
ATOM 988 O O . GLN A 1 125 ? 10.539 2.536 4.196 1.00 98.19 125 GLN A O 1
ATOM 993 N N . VAL A 1 126 ? 11.351 3.130 2.178 1.00 98.19 126 VAL A N 1
ATOM 994 C CA . VAL A 1 126 ? 11.510 4.555 2.503 1.00 98.19 126 VAL A CA 1
ATOM 995 C C . VAL A 1 126 ? 10.154 5.180 2.815 1.00 98.19 126 VAL A C 1
ATOM 997 O O . VAL A 1 126 ? 10.005 5.785 3.883 1.00 98.19 126 VAL A O 1
ATOM 1000 N N . LEU A 1 127 ? 9.148 4.953 1.963 1.00 98.25 127 LEU A N 1
ATOM 1001 C CA . LEU A 1 127 ? 7.808 5.482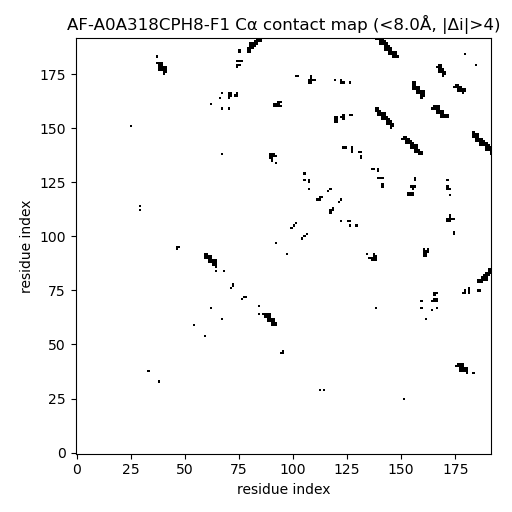 2.192 1.00 98.25 127 LEU A CA 1
ATOM 1002 C C . LEU A 1 127 ? 7.191 4.911 3.478 1.00 98.25 127 LEU A C 1
ATOM 1004 O O . LEU A 1 127 ? 6.698 5.672 4.312 1.00 98.25 127 LEU A O 1
ATOM 1008 N N . GLN A 1 128 ? 7.274 3.594 3.709 1.00 98.31 128 GLN A N 1
ATOM 1009 C CA . GLN A 1 128 ? 6.767 2.976 4.943 1.00 98.31 128 GLN A CA 1
ATOM 1010 C C . GLN A 1 128 ? 7.435 3.567 6.195 1.00 98.31 128 GLN A C 1
ATOM 1012 O O . GLN A 1 128 ? 6.758 3.854 7.187 1.00 98.31 128 GLN A O 1
ATOM 1017 N N . GLY A 1 129 ? 8.750 3.799 6.156 1.00 97.75 129 GLY A N 1
ATOM 1018 C CA . GLY A 1 129 ? 9.479 4.456 7.239 1.00 97.75 129 GLY A CA 1
ATOM 1019 C C . GLY A 1 129 ? 9.026 5.901 7.472 1.00 97.75 129 GLY A C 1
ATOM 1020 O O . GLY A 1 129 ? 8.831 6.307 8.621 1.00 97.75 129 GLY A O 1
ATOM 1021 N N . SER A 1 130 ? 8.827 6.665 6.396 1.00 97.75 130 SER A N 1
ATOM 1022 C CA . SER A 1 130 ? 8.332 8.049 6.421 1.00 97.75 130 SER A CA 1
ATOM 1023 C C . SER A 1 130 ? 6.939 8.129 7.059 1.00 97.75 130 SER A C 1
ATOM 1025 O O . SER A 1 130 ? 6.733 8.827 8.058 1.00 97.75 130 SER A O 1
ATOM 1027 N N . ILE A 1 131 ? 6.017 7.284 6.593 1.00 97.69 131 ILE A N 1
ATOM 1028 C CA . ILE A 1 131 ? 4.649 7.171 7.105 1.00 97.69 131 ILE A CA 1
ATOM 1029 C C . ILE A 1 131 ? 4.631 6.788 8.586 1.00 97.69 131 ILE A C 1
ATOM 1031 O O . ILE A 1 131 ? 4.022 7.494 9.389 1.00 97.69 131 ILE A O 1
ATOM 1035 N N . ASN A 1 132 ? 5.366 5.752 8.998 1.00 95.81 132 ASN A N 1
ATOM 1036 C CA . ASN A 1 132 ? 5.408 5.303 10.397 1.00 95.81 132 ASN A CA 1
ATOM 1037 C C . ASN A 1 132 ? 6.025 6.339 11.355 1.00 95.81 132 ASN A C 1
ATOM 1039 O O . ASN A 1 132 ? 5.818 6.300 12.579 1.00 95.81 132 ASN A O 1
ATOM 1043 N N . ARG A 1 133 ? 6.791 7.307 10.837 1.00 96.06 133 ARG A N 1
ATOM 1044 C CA . ARG A 1 133 ? 7.276 8.434 11.640 1.00 96.06 133 ARG A CA 1
ATOM 1045 C C . ARG A 1 133 ? 6.164 9.420 11.987 1.00 96.06 133 ARG A C 1
ATOM 1047 O O . ARG A 1 133 ? 6.207 9.940 13.103 1.00 96.06 133 ARG A O 1
ATOM 1054 N N . VAL A 1 134 ? 5.199 9.629 11.096 1.00 95.88 134 VAL A N 1
ATOM 1055 C CA . VAL A 1 134 ? 4.124 10.626 11.237 1.00 95.88 134 VAL A CA 1
ATOM 1056 C C . VAL A 1 134 ? 2.831 10.000 11.761 1.00 95.88 134 VAL A C 1
ATOM 1058 O O . VAL A 1 134 ? 2.263 10.483 12.739 1.00 95.88 134 VAL A O 1
ATOM 1061 N N . PHE A 1 135 ? 2.407 8.887 11.173 1.00 95.75 135 PHE A N 1
ATOM 1062 C CA . PHE A 1 135 ? 1.160 8.194 11.476 1.00 95.75 135 PHE A CA 1
ATOM 1063 C C . PHE A 1 135 ? 1.419 6.988 12.384 1.00 95.75 135 PHE A C 1
ATOM 1065 O O . PHE A 1 135 ? 1.708 5.879 11.938 1.00 95.75 135 PHE A O 1
ATOM 1072 N N . LYS A 1 136 ? 1.367 7.194 13.702 1.00 94.94 136 LYS A N 1
ATOM 1073 C CA . LYS A 1 136 ? 1.719 6.150 14.675 1.00 94.94 136 LYS A CA 1
ATOM 1074 C C . LYS A 1 136 ? 0.659 5.051 14.732 1.00 94.94 136 LYS A C 1
ATOM 1076 O O . LYS A 1 136 ? -0.502 5.312 15.038 1.00 94.94 136 LYS A O 1
ATOM 1081 N N . GLY A 1 137 ? 1.085 3.813 14.484 1.00 95.19 137 GLY A N 1
ATOM 1082 C CA . GLY A 1 137 ? 0.213 2.636 14.507 1.00 95.19 137 GLY A CA 1
ATOM 1083 C C . GLY A 1 137 ? -0.723 2.536 13.303 1.00 95.19 137 GLY A C 1
ATOM 1084 O O . GLY A 1 137 ? -1.690 1.788 13.367 1.00 95.19 137 GLY A O 1
ATOM 1085 N N . ILE A 1 138 ? -0.486 3.292 12.227 1.00 97.44 138 ILE A N 1
ATOM 1086 C CA . ILE A 1 138 ? -1.261 3.176 10.987 1.00 97.44 138 ILE A CA 1
ATOM 1087 C C . ILE A 1 138 ? -1.136 1.758 10.400 1.00 97.44 138 ILE A C 1
ATOM 1089 O O . ILE A 1 138 ? -0.043 1.193 10.410 1.00 97.44 138 ILE A O 1
ATOM 1093 N N . PRO A 1 139 ? -2.212 1.170 9.848 1.00 97.69 139 PRO A N 1
ATOM 1094 C CA . PRO A 1 139 ? -2.120 -0.087 9.113 1.00 97.69 139 PRO A CA 1
ATOM 1095 C C . PRO A 1 139 ? -1.589 0.173 7.693 1.00 97.69 139 PRO A C 1
ATOM 1097 O O . PRO A 1 139 ? -2.328 0.070 6.708 1.00 97.69 139 PRO A O 1
ATOM 1100 N N . PHE A 1 140 ? -0.314 0.563 7.607 1.00 98.62 140 PHE A N 1
ATOM 1101 C CA . PHE A 1 140 ? 0.417 0.853 6.375 1.00 98.62 140 PHE A CA 1
ATOM 1102 C C . PHE A 1 140 ? 1.633 -0.064 6.257 1.00 98.62 140 PHE A C 1
ATOM 1104 O O . PHE A 1 140 ? 2.453 -0.144 7.170 1.00 98.62 140 PHE A O 1
ATOM 1111 N N . GLY A 1 141 ? 1.759 -0.743 5.125 1.00 98.31 141 GLY A N 1
ATOM 1112 C CA . GLY A 1 141 ? 2.757 -1.787 4.950 1.00 98.31 141 GLY A CA 1
ATOM 1113 C C . GLY A 1 141 ? 3.271 -1.910 3.529 1.00 98.31 141 GLY A C 1
ATOM 1114 O O . GLY A 1 141 ? 3.016 -1.049 2.688 1.00 98.31 141 GLY A O 1
ATOM 1115 N N . THR A 1 142 ? 3.979 -3.001 3.262 1.00 98.56 142 THR A N 1
ATOM 1116 C CA . THR A 1 142 ? 4.545 -3.321 1.948 1.00 98.56 142 THR A CA 1
ATOM 1117 C C . THR A 1 142 ? 3.913 -4.590 1.379 1.00 98.56 142 THR A C 1
ATOM 1119 O O . THR A 1 142 ? 3.684 -5.575 2.088 1.00 98.56 142 THR A O 1
ATOM 1122 N N . LEU A 1 143 ? 3.633 -4.560 0.078 1.00 98.50 143 LEU A N 1
ATOM 1123 C CA . LEU A 1 143 ? 3.152 -5.672 -0.729 1.00 98.50 143 LEU A CA 1
ATOM 1124 C C . LEU A 1 143 ? 4.178 -5.986 -1.818 1.00 98.50 143 LEU A C 1
ATOM 1126 O O . LEU A 1 143 ? 4.456 -5.149 -2.673 1.00 98.50 143 LEU A O 1
ATOM 1130 N N . TRP A 1 144 ? 4.629 -7.237 -1.862 1.00 98.06 144 TRP A N 1
ATOM 1131 C CA . TRP A 1 144 ? 5.315 -7.803 -3.020 1.00 98.06 144 TRP A CA 1
ATOM 1132 C C . TRP A 1 144 ? 4.340 -8.640 -3.830 1.00 98.06 144 TRP A C 1
ATOM 1134 O O . TRP A 1 144 ? 3.639 -9.507 -3.294 1.00 98.06 144 TRP A O 1
ATOM 1144 N N . PHE A 1 145 ? 4.329 -8.430 -5.140 1.00 95.94 145 PHE A N 1
ATOM 1145 C CA . PHE A 1 145 ? 3.466 -9.158 -6.060 1.00 95.94 145 PHE A CA 1
ATOM 1146 C C . PHE A 1 145 ? 4.162 -9.429 -7.394 1.00 95.94 145 PHE A C 1
ATOM 1148 O O . PHE A 1 145 ? 5.260 -8.945 -7.670 1.00 95.94 145 PHE A O 1
ATOM 1155 N N . TYR A 1 146 ? 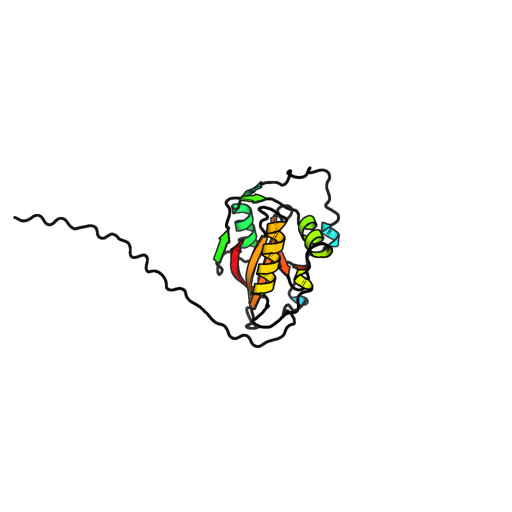3.531 -10.251 -8.226 1.00 93.94 146 TYR A N 1
ATOM 1156 C CA . TYR A 1 146 ? 3.988 -10.511 -9.585 1.00 93.94 146 TYR A CA 1
ATOM 1157 C C . TYR A 1 146 ? 2.836 -10.515 -10.578 1.00 93.94 146 TYR A C 1
ATOM 1159 O O . TYR A 1 146 ? 1.696 -10.855 -10.240 1.00 93.94 146 TYR A O 1
ATOM 1167 N N . HIS A 1 147 ? 3.157 -10.166 -11.818 1.00 92.75 147 HIS A N 1
ATOM 1168 C CA . HIS A 1 147 ? 2.230 -10.285 -12.927 1.00 92.75 147 HIS A CA 1
ATOM 1169 C C . HIS A 1 147 ? 2.107 -11.747 -13.345 1.00 92.75 147 HIS A C 1
ATOM 1171 O O . HIS A 1 147 ? 3.108 -12.452 -13.494 1.00 92.75 147 HIS A O 1
ATOM 1177 N N . LYS A 1 148 ? 0.879 -12.229 -13.550 1.00 91.06 148 LYS A N 1
ATOM 1178 C CA . LYS A 1 148 ? 0.642 -13.654 -13.830 1.00 91.06 148 LYS A CA 1
ATOM 1179 C C . LYS A 1 148 ? 1.169 -14.102 -15.195 1.00 91.06 148 LYS A C 1
ATOM 1181 O O . LYS A 1 148 ? 1.576 -15.251 -15.321 1.00 91.06 148 LYS A O 1
ATOM 1186 N N . THR A 1 149 ? 1.152 -13.215 -16.191 1.00 90.12 149 THR A N 1
ATOM 1187 C CA . THR A 1 149 ? 1.561 -13.515 -17.578 1.00 90.12 149 THR A CA 1
ATOM 1188 C C . THR A 1 149 ? 2.827 -12.794 -18.060 1.00 90.12 149 THR A C 1
ATOM 1190 O O . THR A 1 149 ? 3.568 -13.369 -18.844 1.00 90.12 149 THR A O 1
ATOM 1193 N N . GLU A 1 150 ? 3.121 -11.575 -17.598 1.00 84.75 150 GLU A N 1
ATOM 1194 C CA . GLU A 1 150 ? 4.227 -10.748 -18.108 1.00 84.75 150 GLU A CA 1
ATOM 1195 C C . GLU A 1 150 ? 5.576 -10.953 -17.384 1.00 84.75 150 GLU A C 1
ATOM 1197 O O . GLU A 1 150 ? 6.534 -10.228 -17.630 1.00 84.75 150 GLU A O 1
ATOM 1202 N N . HIS A 1 151 ? 5.684 -11.947 -16.494 1.00 83.62 151 HIS A N 1
ATOM 1203 C CA . HIS A 1 151 ? 6.932 -12.369 -15.828 1.00 83.62 151 HIS A CA 1
ATOM 1204 C C . HIS A 1 151 ? 7.716 -11.294 -15.047 1.00 83.62 151 HIS A C 1
ATOM 1206 O O . HIS A 1 151 ? 8.840 -11.544 -14.605 1.00 83.62 151 HIS A O 1
ATOM 1212 N N . TRP A 1 152 ? 7.120 -10.139 -14.777 1.00 88.25 152 TRP A N 1
ATOM 1213 C CA . TRP A 1 152 ? 7.648 -9.155 -13.843 1.00 88.25 152 TRP A CA 1
ATOM 1214 C C . TRP A 1 152 ? 6.947 -9.258 -12.488 1.00 88.25 152 TRP A C 1
ATOM 1216 O O . TRP A 1 152 ? 6.072 -10.086 -12.234 1.00 88.25 152 TRP A O 1
ATOM 1226 N N . GLY A 1 153 ? 7.386 -8.424 -11.569 1.00 92.19 153 GLY A N 1
ATOM 1227 C CA . GLY A 1 153 ? 6.767 -8.220 -10.271 1.00 92.19 153 GLY A CA 1
ATOM 1228 C C . GLY A 1 153 ? 7.315 -6.951 -9.663 1.00 92.19 153 GLY A C 1
ATOM 1229 O O . GLY A 1 153 ? 8.101 -6.253 -10.299 1.00 92.19 153 GLY A O 1
ATOM 1230 N N . HIS A 1 154 ? 6.847 -6.629 -8.478 1.00 95.50 154 HIS A N 1
ATOM 1231 C CA . HIS A 1 154 ? 6.954 -5.268 -7.989 1.00 95.50 154 HIS A CA 1
ATOM 1232 C C . HIS A 1 154 ? 6.723 -5.248 -6.488 1.00 95.50 154 HIS A C 1
ATOM 1234 O O . HIS A 1 154 ? 6.130 -6.184 -5.935 1.00 95.50 154 HIS A O 1
ATOM 1240 N N . ALA A 1 155 ? 7.217 -4.194 -5.860 1.00 96.81 155 ALA A N 1
ATOM 1241 C CA . ALA A 1 155 ? 6.984 -3.883 -4.467 1.00 96.81 155 ALA A CA 1
ATOM 1242 C C . ALA A 1 155 ? 6.334 -2.504 -4.396 1.00 96.81 155 ALA A C 1
ATOM 1244 O O . ALA A 1 155 ? 6.793 -1.564 -5.037 1.00 96.81 155 ALA A O 1
ATOM 1245 N N . ILE A 1 156 ? 5.238 -2.421 -3.656 1.00 97.62 156 ILE A N 1
ATOM 1246 C CA . ILE A 1 156 ? 4.478 -1.191 -3.433 1.00 97.62 156 ILE A CA 1
ATOM 1247 C C . ILE A 1 156 ? 4.046 -1.137 -1.978 1.00 97.62 156 ILE A C 1
ATOM 1249 O O . ILE A 1 156 ? 4.135 -2.138 -1.260 1.00 97.62 156 ILE A O 1
ATOM 1253 N N . ASN A 1 157 ? 3.494 -0.009 -1.555 1.00 98.69 157 ASN A N 1
ATOM 1254 C CA . ASN A 1 157 ? 2.865 0.069 -0.254 1.00 98.69 157 ASN A CA 1
ATOM 1255 C C . ASN A 1 157 ? 1.376 -0.258 -0.318 1.00 98.69 157 ASN A C 1
ATOM 1257 O O . ASN A 1 157 ? 0.727 -0.198 -1.364 1.00 98.69 157 ASN A O 1
ATOM 1261 N N . ILE A 1 158 ? 0.830 -0.628 0.834 1.00 98.56 158 ILE A N 1
ATOM 1262 C CA . ILE A 1 158 ? -0.599 -0.833 1.020 1.00 98.56 158 ILE A CA 1
ATOM 1263 C C . ILE A 1 158 ? -1.068 -0.139 2.287 1.00 98.56 158 ILE A C 1
ATOM 1265 O O . ILE A 1 158 ? -0.335 -0.042 3.267 1.00 98.56 158 ILE A O 1
ATOM 1269 N N . PHE A 1 159 ? -2.320 0.287 2.274 1.00 98.31 159 PHE A N 1
ATOM 1270 C CA . PHE A 1 159 ? -2.974 0.944 3.390 1.00 98.31 159 PHE A CA 1
ATOM 1271 C C . PHE A 1 159 ? -4.361 0.350 3.607 1.00 98.31 159 PHE A C 1
ATOM 1273 O O . PHE A 1 159 ? -5.125 0.180 2.655 1.00 98.31 159 PHE A O 1
ATOM 1280 N N . TYR A 1 160 ? -4.718 0.055 4.854 1.00 97.81 160 TYR A N 1
ATOM 1281 C CA . TYR A 1 160 ? -6.100 -0.269 5.196 1.00 97.81 160 TYR A CA 1
ATOM 1282 C C . TYR A 1 160 ? -6.894 1.001 5.521 1.00 97.81 160 TYR A C 1
ATOM 1284 O O . TYR A 1 160 ? -6.688 1.624 6.562 1.00 97.81 160 TYR A O 1
ATOM 1292 N N . SER A 1 161 ? -7.869 1.334 4.671 1.00 93.94 161 SER A N 1
ATOM 1293 C CA . SER A 1 161 ? -8.854 2.374 4.973 1.00 93.94 161 SER A CA 1
ATOM 1294 C C . SER A 1 161 ? -9.994 1.787 5.799 1.00 93.94 161 SER A C 1
ATOM 1296 O O . SER A 1 161 ? -10.771 0.962 5.308 1.00 93.94 161 SER A O 1
ATOM 1298 N N . TYR A 1 162 ? -10.127 2.236 7.048 1.00 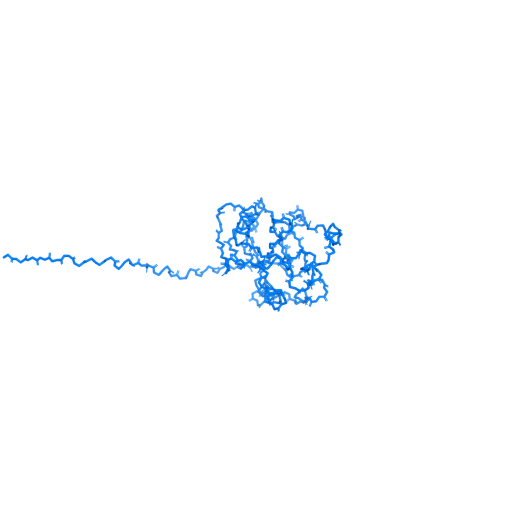92.38 162 TYR A N 1
ATOM 1299 C CA . TYR A 1 162 ? -11.205 1.791 7.934 1.00 92.38 162 TYR A CA 1
ATOM 1300 C C . TYR A 1 162 ? -12.582 2.315 7.507 1.00 92.38 162 TYR A C 1
ATOM 1302 O O . TYR A 1 162 ? -13.572 1.618 7.713 1.00 92.38 162 TYR A O 1
ATOM 1310 N N . GLN A 1 163 ? -12.642 3.498 6.883 1.00 89.81 163 GLN A N 1
ATOM 1311 C CA . GLN A 1 163 ? -13.887 4.106 6.394 1.00 89.81 163 GLN A CA 1
ATOM 1312 C C . GLN A 1 163 ? -14.506 3.270 5.271 1.00 89.81 163 GLN A C 1
ATOM 1314 O O . GLN A 1 163 ? -15.717 3.070 5.230 1.00 89.81 163 GLN A O 1
ATOM 1319 N N . HIS A 1 164 ? -13.666 2.718 4.392 1.00 90.12 164 HIS A N 1
ATOM 1320 C CA . HIS A 1 164 ? -14.121 1.881 3.279 1.00 90.12 164 HIS A CA 1
ATOM 1321 C C . HIS A 1 164 ? -14.016 0.381 3.566 1.00 90.12 164 HIS A C 1
ATOM 1323 O O . HIS A 1 164 ? -14.518 -0.416 2.774 1.00 90.12 164 HIS A O 1
ATOM 1329 N N . ASN A 1 165 ? -13.363 -0.006 4.668 1.00 93.19 165 ASN A N 1
ATOM 1330 C CA . ASN A 1 165 ? -13.027 -1.387 5.014 1.00 93.19 165 ASN A CA 1
ATOM 1331 C C . ASN A 1 165 ? -12.327 -2.124 3.851 1.00 93.19 165 ASN A C 1
ATOM 1333 O O . ASN A 1 165 ? -12.724 -3.221 3.445 1.00 93.19 165 ASN A O 1
ATOM 1337 N N . LYS A 1 166 ? -11.311 -1.482 3.259 1.00 95.50 166 LYS A N 1
ATOM 1338 C CA . LYS A 1 166 ? -10.600 -1.966 2.063 1.00 95.50 166 LYS A CA 1
ATOM 1339 C C . LYS A 1 166 ? -9.102 -1.688 2.128 1.00 95.50 166 LYS A C 1
ATOM 1341 O O . LYS A 1 166 ? -8.667 -0.731 2.763 1.00 95.50 166 LYS A O 1
ATOM 1346 N N . ILE A 1 167 ? -8.338 -2.511 1.408 1.00 97.81 167 ILE A N 1
ATOM 1347 C CA . ILE A 1 167 ? -6.924 -2.255 1.129 1.00 97.81 167 ILE A CA 1
ATOM 1348 C C . ILE A 1 167 ? -6.799 -1.376 -0.110 1.00 97.81 167 ILE A C 1
ATOM 1350 O O . ILE A 1 167 ? -7.312 -1.725 -1.173 1.00 97.81 167 ILE A O 1
ATOM 1354 N N . VAL A 1 168 ? -6.085 -0.270 0.045 1.00 97.25 168 VAL A N 1
ATOM 1355 C CA . VAL A 1 168 ? -5.640 0.619 -1.024 1.00 97.25 168 VAL A CA 1
ATOM 1356 C C . VAL A 1 168 ? -4.172 0.320 -1.304 1.00 97.25 168 VAL A C 1
ATOM 1358 O O . VAL A 1 168 ? -3.387 0.162 -0.371 1.00 97.25 168 VAL A O 1
ATOM 1361 N N . CYS A 1 169 ? -3.805 0.213 -2.576 1.00 97.69 169 CYS A N 1
ATOM 1362 C CA . CYS A 1 169 ? -2.414 0.131 -3.013 1.00 97.69 169 CYS A CA 1
ATOM 1363 C C . CYS A 1 169 ? -1.873 1.542 -3.239 1.00 97.69 169 CYS A C 1
ATOM 1365 O O . CYS A 1 169 ? -2.599 2.384 -3.764 1.00 97.69 169 CYS A O 1
ATOM 1367 N N . VAL A 1 170 ? -0.624 1.784 -2.854 1.00 97.44 170 VAL A N 1
ATOM 1368 C CA . VAL A 1 170 ? 0.066 3.073 -2.969 1.00 97.44 170 VAL A CA 1
ATOM 1369 C C . VAL A 1 170 ? 1.366 2.837 -3.727 1.00 97.44 170 VAL A C 1
ATOM 1371 O O . VAL A 1 170 ? 2.207 2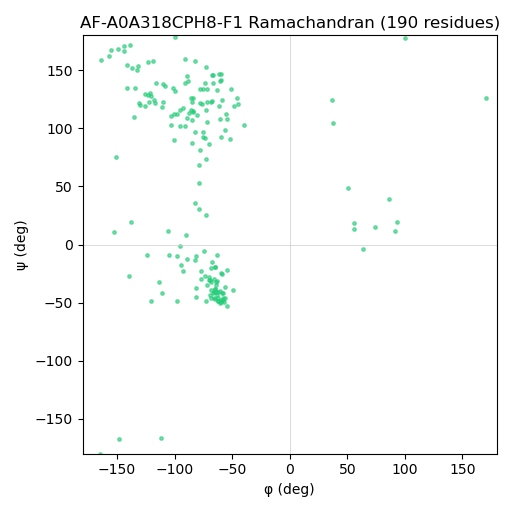.062 -3.272 1.00 97.44 170 VAL A O 1
ATOM 1374 N N . GLU A 1 171 ? 1.522 3.480 -4.879 1.00 96.44 171 GLU A N 1
ATOM 1375 C CA . GLU A 1 171 ? 2.763 3.462 -5.650 1.00 96.44 171 GLU A CA 1
ATOM 1376 C C . GLU A 1 171 ? 3.721 4.542 -5.122 1.00 96.44 171 GLU A C 1
ATOM 1378 O O . GLU A 1 171 ? 3.485 5.725 -5.375 1.00 96.44 171 GLU A O 1
ATOM 1383 N N . PRO A 1 172 ? 4.799 4.172 -4.409 1.00 96.12 172 PRO A N 1
ATOM 1384 C CA . PRO A 1 172 ? 5.707 5.144 -3.800 1.00 96.12 172 PRO A CA 1
ATOM 1385 C C . PRO A 1 172 ? 6.513 5.973 -4.812 1.00 96.12 172 PRO A C 1
ATOM 1387 O O . PRO A 1 172 ? 7.094 6.982 -4.434 1.00 96.12 172 PRO A O 1
ATOM 1390 N N . GLN A 1 173 ? 6.583 5.568 -6.085 1.00 93.50 173 GLN A N 1
ATOM 1391 C CA . GLN A 1 173 ? 7.329 6.311 -7.111 1.00 93.50 173 GLN A CA 1
ATOM 1392 C C . GLN A 1 173 ? 6.550 7.492 -7.712 1.00 93.50 173 GLN A C 1
ATOM 1394 O O . GLN A 1 173 ? 7.126 8.273 -8.464 1.00 93.50 173 GLN A O 1
ATOM 1399 N N . ASN A 1 174 ? 5.237 7.592 -7.482 1.00 91.56 174 ASN A N 1
ATOM 1400 C CA . ASN A 1 174 ? 4.402 8.646 -8.079 1.00 91.56 174 ASN A CA 1
ATOM 1401 C C . ASN A 1 174 ? 3.155 9.014 -7.256 1.00 91.56 174 ASN A C 1
ATOM 1403 O O . ASN A 1 174 ? 2.258 9.695 -7.761 1.00 91.56 174 ASN A O 1
ATOM 1407 N N . ASP A 1 175 ? 3.068 8.525 -6.021 1.00 93.44 175 ASP A N 1
ATOM 1408 C CA . ASP A 1 175 ? 1.961 8.728 -5.086 1.00 93.44 175 ASP A CA 1
ATOM 1409 C C . ASP A 1 175 ? 0.578 8.315 -5.599 1.00 93.44 175 ASP A C 1
ATOM 1411 O O . ASP A 1 175 ? -0.445 8.764 -5.068 1.00 93.44 175 ASP A O 1
ATOM 1415 N N . ASN A 1 176 ? 0.497 7.493 -6.647 1.00 91.75 176 ASN A N 1
ATOM 1416 C CA . ASN A 1 176 ? -0.794 7.035 -7.136 1.00 91.75 176 ASN A CA 1
ATOM 1417 C C . ASN A 1 176 ? -1.386 6.001 -6.185 1.00 91.75 176 ASN A C 1
ATOM 1419 O O . ASN A 1 176 ? -0.714 5.071 -5.734 1.00 91.75 176 ASN A O 1
ATOM 1423 N N . MET A 1 177 ? -2.691 6.123 -5.958 1.00 93.94 177 MET A N 1
ATOM 1424 C CA . MET A 1 177 ? -3.473 5.151 -5.208 1.00 93.94 177 MET A CA 1
ATOM 1425 C C . MET A 1 177 ? -4.434 4.394 -6.111 1.00 93.94 177 MET A C 1
ATOM 1427 O O . MET A 1 177 ? -5.075 4.972 -6.988 1.00 93.94 177 MET A O 1
ATOM 1431 N N . PHE A 1 178 ? -4.540 3.084 -5.905 1.00 94.44 178 PHE A N 1
ATOM 1432 C CA . PHE A 1 178 ? -5.341 2.209 -6.759 1.00 94.44 178 PHE A CA 1
ATOM 1433 C C . PHE A 1 178 ? -5.813 0.942 -6.046 1.00 94.44 178 PHE A C 1
ATOM 1435 O O . PHE A 1 178 ? -5.338 0.576 -4.968 1.00 94.44 178 PHE A O 1
ATOM 1442 N N . TRP A 1 179 ? -6.755 0.242 -6.673 1.00 94.25 179 TRP A N 1
ATOM 1443 C CA . TRP A 1 179 ? -7.223 -1.067 -6.228 1.00 94.25 179 TRP A CA 1
ATOM 1444 C C . TRP A 1 179 ? -6.420 -2.194 -6.874 1.00 94.25 179 TRP A C 1
ATOM 1446 O O . TRP A 1 179 ? -6.121 -2.175 -8.068 1.00 94.25 179 TRP A O 1
ATOM 1456 N N . PHE A 1 180 ? -6.095 -3.221 -6.088 1.00 95.38 180 PHE A N 1
ATOM 1457 C CA . PHE A 1 180 ? -5.319 -4.353 -6.585 1.00 95.38 180 PHE A CA 1
ATOM 1458 C C . PHE A 1 180 ? -6.100 -5.177 -7.613 1.00 95.38 180 PHE A C 1
ATOM 1460 O O . PHE A 1 180 ? -7.159 -5.738 -7.311 1.00 95.38 180 PHE A O 1
ATOM 1467 N N . ASN A 1 181 ? -5.541 -5.344 -8.810 1.00 94.62 181 ASN A N 1
ATOM 1468 C CA . ASN A 1 181 ? -6.141 -6.181 -9.837 1.00 94.62 181 ASN A CA 1
ATOM 1469 C C . ASN A 1 181 ? -5.749 -7.652 -9.648 1.00 94.62 181 ASN A C 1
ATOM 1471 O O . ASN A 1 181 ? -4.814 -8.170 -10.261 1.00 94.62 181 ASN A O 1
ATOM 1475 N N . LYS A 1 182 ? -6.524 -8.372 -8.834 1.00 93.94 182 LYS A N 1
ATOM 1476 C CA . LYS A 1 182 ? -6.319 -9.811 -8.595 1.00 93.94 182 LYS A CA 1
ATOM 1477 C C . LYS A 1 182 ? -6.498 -10.694 -9.832 1.00 93.94 182 LYS A C 1
ATOM 1479 O O . LYS A 1 182 ? -6.224 -11.891 -9.743 1.00 93.94 182 LYS A O 1
ATOM 1484 N N . ASN A 1 183 ? -6.985 -10.170 -10.960 1.00 93.06 183 ASN A N 1
ATOM 1485 C CA . ASN A 1 183 ? -7.069 -10.925 -12.210 1.00 93.06 183 ASN A CA 1
ATOM 1486 C C . ASN A 1 183 ? -5.719 -10.921 -12.932 1.00 93.06 183 ASN A C 1
ATOM 1488 O O . ASN A 1 183 ? -5.264 -11.999 -13.313 1.00 93.06 183 ASN A O 1
ATOM 1492 N N . ALA A 1 184 ? -5.055 -9.766 -13.015 1.00 92.12 184 ALA A N 1
ATOM 1493 C CA . ALA A 1 184 ? -3.746 -9.607 -13.651 1.00 92.12 184 ALA A CA 1
ATOM 1494 C C . ALA A 1 184 ? -2.582 -10.022 -12.733 1.00 92.12 184 ALA A C 1
ATOM 1496 O O . ALA A 1 184 ? -1.614 -10.655 -13.168 1.00 92.12 184 ALA A O 1
ATOM 1497 N N . TRP A 1 185 ? -2.699 -9.738 -11.435 1.00 93.94 185 TRP A N 1
ATOM 1498 C CA . TRP A 1 185 ? -1.589 -9.837 -10.493 1.00 93.94 185 TRP A CA 1
ATOM 1499 C C . TRP A 1 185 ? -1.854 -10.843 -9.380 1.00 93.94 185 TRP A C 1
ATOM 1501 O O . TRP A 1 185 ? -2.994 -11.198 -9.064 1.00 93.94 185 TRP A O 1
ATOM 1511 N N . ARG A 1 186 ? -0.772 -11.324 -8.771 1.00 95.19 186 ARG A N 1
ATOM 1512 C CA . ARG A 1 186 ? -0.824 -12.202 -7.606 1.00 95.19 186 ARG A CA 1
ATOM 1513 C C . ARG A 1 186 ? 0.108 -11.689 -6.519 1.00 95.19 186 ARG A C 1
ATOM 1515 O O . ARG A 1 186 ? 1.313 -11.578 -6.738 1.00 95.19 186 ARG A O 1
ATOM 1522 N N . ALA A 1 187 ? -0.467 -11.418 -5.349 1.00 97.00 187 ALA A N 1
ATOM 1523 C CA . ALA A 1 187 ? 0.292 -11.128 -4.142 1.00 97.00 187 ALA A CA 1
ATOM 1524 C C . ALA A 1 187 ? 1.206 -12.310 -3.788 1.00 97.00 187 ALA A C 1
ATOM 1526 O O . ALA A 1 187 ? 0.865 -13.473 -4.026 1.00 97.00 187 ALA A O 1
ATOM 1527 N N . TYR A 1 188 ? 2.363 -11.998 -3.220 1.00 95.69 188 TYR A N 1
ATOM 1528 C CA . TYR A 1 188 ? 3.341 -12.968 -2.742 1.00 95.69 188 TYR A CA 1
ATOM 1529 C C . TYR A 1 188 ? 3.601 -12.792 -1.245 1.00 95.69 188 TYR A C 1
ATOM 1531 O O . TYR A 1 188 ? 3.515 -13.758 -0.485 1.00 95.69 188 TYR A O 1
ATOM 1539 N N . LEU A 1 189 ? 3.847 -11.554 -0.817 1.00 98.12 189 LEU A N 1
ATOM 1540 C CA . LEU A 1 189 ? 4.164 -11.210 0.563 1.00 98.12 189 LEU A CA 1
ATOM 1541 C C . LEU A 1 189 ? 3.495 -9.889 0.932 1.00 98.12 189 LEU A C 1
ATOM 1543 O O . LEU A 1 189 ? 3.556 -8.936 0.163 1.00 98.12 189 LEU A O 1
ATOM 1547 N N . VAL A 1 190 ? 2.881 -9.850 2.108 1.00 98.25 190 VAL A N 1
ATOM 1548 C CA . VAL A 1 190 ? 2.317 -8.655 2.732 1.00 98.25 190 VAL A CA 1
ATOM 1549 C C . VAL A 1 190 ? 2.910 -8.520 4.128 1.00 98.25 190 VAL A C 1
ATOM 1551 O O . VAL A 1 190 ? 2.878 -9.480 4.899 1.00 98.25 190 VAL A O 1
ATOM 1554 N N . ILE A 1 191 ? 3.425 -7.341 4.457 1.00 98.38 191 ILE A N 1
ATOM 1555 C CA . ILE A 1 191 ? 3.902 -7.003 5.801 1.00 98.38 191 ILE A CA 1
ATOM 1556 C C . ILE A 1 191 ? 3.266 -5.674 6.190 1.00 98.38 191 ILE A C 1
ATOM 1558 O O . ILE A 1 191 ? 3.491 -4.693 5.486 1.00 98.38 191 ILE A O 1
ATOM 1562 N N . ILE A 1 192 ? 2.487 -5.652 7.273 1.00 95.88 192 ILE A N 1
ATOM 1563 C CA . ILE A 1 192 ? 1.929 -4.434 7.884 1.00 95.88 192 ILE A CA 1
ATOM 1564 C C . ILE A 1 192 ? 2.353 -4.384 9.343 1.00 95.88 192 ILE A C 1
ATOM 1566 O O . ILE A 1 192 ? 1.889 -5.263 10.110 1.00 95.88 192 ILE A O 1
#

Foldseek 3Di:
DDDDDDDPPPVPPPPPPPPDDDDDDDDDDPDDPPPVVLWAFDPLVVQVPPDDDDDDVPRFDKAAVVLVVVQCCVQFNPDQADEAEPDRIAGQDAPNVVLCCLVPPDCLLVDDADPPPCHQVNLAVVVQVVCCVPGPRFQKWKWWKAFPPPGGIGIWMWGQHPVVSHIWTARSNHRIITGHRNVGMHTYYIYD

Mean predicted aligned error: 10.13 Å

Sequence (192 aa):
MGITIPGSDDSRRMMEEEAKVIIRDRRGSTAIPMQASEVEFVDEEKFAVEEEVGLPYAGHPNVPNINVANAIKAAFGNTGYHAYLSDSSYTGYTLNELWRYLKYSEHTDLIPYMSQIFDCDDFAQVLQGSINRVFKGIPFGTLWFYHKTEHWGHAINIFYSYQHNKIVCVEPQNDNMFWFNKNAWRAYLVII

Radius of gyration: 20.69 Å; Cα contacts (8 Å, |Δi|>4): 268; chains: 1; bounding box: 38×76×54 Å

Solvent-accessible surface area (backbone atoms only — not comparable to full-atom values): 11544 Å² total; per-residue (Å²): 140,83,88,81,78,82,80,82,79,76,71,74,76,72,72,77,74,72,85,82,83,80,85,78,92,79,86,77,74,95,60,76,87,68,55,73,90,65,49,54,63,60,64,62,78,69,52,70,67,72,74,75,81,85,70,60,97,90,58,62,50,81,38,51,36,65,58,53,54,51,19,49,32,70,49,58,43,90,66,80,55,49,78,46,69,80,53,75,52,24,36,40,56,53,62,52,59,52,49,52,38,46,78,72,74,50,64,60,43,75,56,77,80,34,87,93,78,37,33,51,59,50,41,23,50,52,45,43,54,56,46,54,72,73,46,69,54,43,54,51,25,40,36,34,34,31,38,75,82,79,79,48,63,53,36,27,26,34,35,50,27,64,92,76,62,36,52,38,33,34,39,40,70,69,67,48,44,27,48,68,42,57,85,59,34,43,52,47,39,36,43,62

Secondary structure (DSSP, 8-state):
-----------------------------SS----GGG-EE--HHHHTT---S---TT-PPEEEHHHHHHHHHHHH-SSSSEEE---SEEE---HHHHHHHHHHT--GGGSPPBTTTB-HHHHHHHHHHHHHHHSTT--EEEEEEEESSSS-EEEEEEEEETTTTEEEEEETTTTEEEE--TTTEEEEEEE-